Protein AF-A0A812GMY3-F1 (afdb_monomer_lite)

Sequence (264 aa):
MSAPQAHSAPAAELQRQMATAAAQQGARAAADRARTGFFEVQAYISENPTSLKILCFCSGLALIAFSLLGLFNPFDINIIPKDQLCNLYNVFFGVIICVCDGKALGFWVSLQLPSPSLQESWLRACGDLQVRDPGTQKSRGAGALASALISWHPAPFFLRAPSSARLTSWPARRVFAGRPSRPRVSKAGVLPETGRSFFYLYVGTMTLLARDWLLPGGILDFFNRIIGIALCVLAMLMLARDWCAPLCCKDSYNQMGSGSGSQV

pLDDT: mean 71.53, std 19.37, range [31.81, 96.81]

Radius of gyration: 2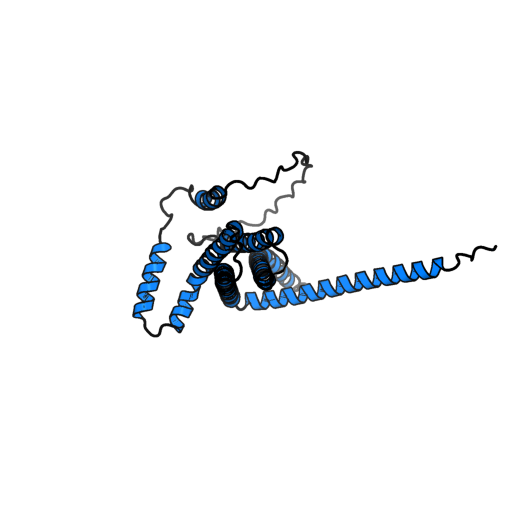7.27 Å; chains: 1; bounding box: 87×46×78 Å

Secondary structure (DSSP, 8-state):
-PPPP---HHHHHHHHHHHHHHHHHHHHHHHHHHHHHHHHHHHHHHH-HHHHHHHHHHHHHHHHHHHHHHHS-TT-----HHHHHHHHHHHHHHHHHHHHHHGGGHHHHHHH---HHHHHHHHHHHHHTT----TTS-S-SHHHHHHHHHHTS---S----------PPPP----------------TTS--THHHHHHHHHHHHHHHHHHHTT-S--HHHHHHHHHHHHHHHHHHHHHHHHHHHHHHHHHHHHHHTSSS----

Structure (mmCIF, N/CA/C/O backbone):
data_AF-A0A812GMY3-F1
#
_entry.id   AF-A0A812GMY3-F1
#
loop_
_atom_site.group_PDB
_atom_site.id
_atom_site.type_symbol
_atom_site.label_atom_id
_atom_site.label_alt_id
_atom_site.label_comp_id
_atom_site.label_asym_id
_atom_site.label_entity_id
_atom_site.label_seq_id
_atom_site.pdbx_PDB_ins_code
_atom_site.Cartn_x
_atom_site.Cartn_y
_atom_site.Cartn_z
_atom_site.occupancy
_atom_site.B_iso_or_equiv
_atom_site.auth_seq_id
_atom_site.auth_comp_id
_atom_site.auth_asym_id
_atom_site.auth_atom_id
_atom_site.pdbx_PDB_model_num
ATOM 1 N N . MET A 1 1 ? 46.266 5.198 49.767 1.00 46.09 1 MET A N 1
ATOM 2 C CA . MET A 1 1 ? 45.520 5.172 48.492 1.00 46.09 1 MET A CA 1
ATOM 3 C C . MET A 1 1 ? 44.121 4.682 48.804 1.00 46.09 1 MET A C 1
ATOM 5 O O . MET A 1 1 ? 43.905 3.485 48.921 1.00 46.09 1 MET A O 1
ATOM 9 N N . SER A 1 2 ? 43.218 5.616 49.083 1.00 51.97 2 SER A N 1
ATOM 10 C CA . SER A 1 2 ? 41.865 5.318 49.554 1.00 51.97 2 SER A CA 1
ATOM 11 C C . SER A 1 2 ? 40.919 5.364 48.360 1.00 51.97 2 SER A C 1
ATOM 13 O O . SER A 1 2 ? 40.838 6.387 47.684 1.00 51.97 2 SER A O 1
ATOM 15 N N . ALA A 1 3 ? 40.261 4.243 48.068 1.00 52.97 3 ALA A N 1
ATOM 16 C CA . ALA A 1 3 ? 39.267 4.151 47.007 1.00 52.97 3 ALA A CA 1
ATOM 17 C C . ALA A 1 3 ? 38.030 5.005 47.364 1.00 52.97 3 ALA A C 1
ATOM 19 O O . ALA A 1 3 ? 37.559 4.927 48.504 1.00 52.97 3 ALA A O 1
ATOM 20 N N . PRO A 1 4 ? 37.499 5.822 46.437 1.00 62.31 4 PRO A N 1
ATOM 21 C CA . PRO A 1 4 ? 36.328 6.647 46.701 1.00 62.31 4 PRO A CA 1
ATOM 22 C C . PRO A 1 4 ? 35.070 5.778 46.840 1.00 62.31 4 PRO A C 1
ATOM 24 O O . PRO A 1 4 ? 34.799 4.899 46.023 1.00 62.31 4 PRO A O 1
ATOM 27 N N . GLN A 1 5 ? 34.327 6.026 47.920 1.00 54.50 5 GLN A N 1
ATOM 28 C CA . GLN A 1 5 ? 33.159 5.260 48.344 1.00 54.50 5 GLN A CA 1
ATOM 29 C C . GLN A 1 5 ? 31.944 5.420 47.416 1.00 54.50 5 GLN A C 1
ATOM 31 O O . GLN A 1 5 ? 31.575 6.513 46.989 1.00 54.50 5 GLN A O 1
ATOM 36 N N . ALA A 1 6 ? 31.285 4.286 47.187 1.00 57.53 6 ALA A N 1
ATOM 37 C CA . ALA A 1 6 ? 30.133 4.051 46.327 1.00 57.53 6 ALA A CA 1
ATOM 38 C C . ALA A 1 6 ? 28.783 4.486 46.947 1.00 57.53 6 ALA A C 1
ATOM 40 O O . ALA A 1 6 ? 27.903 3.657 47.172 1.00 57.53 6 ALA A O 1
ATOM 41 N N . HIS A 1 7 ? 28.593 5.782 47.223 1.00 58.00 7 HIS A N 1
ATOM 42 C CA . HIS A 1 7 ? 27.358 6.289 47.855 1.00 58.00 7 HIS A CA 1
ATOM 43 C C . HIS A 1 7 ? 26.257 6.798 46.896 1.00 58.00 7 HIS A C 1
ATOM 45 O O . HIS A 1 7 ? 25.200 7.226 47.351 1.00 58.00 7 HIS A O 1
ATOM 51 N N . SER A 1 8 ? 26.434 6.705 45.576 1.00 64.06 8 SER A N 1
ATOM 52 C CA . SER A 1 8 ? 25.477 7.202 44.565 1.00 64.06 8 SER A CA 1
ATOM 53 C C . SER A 1 8 ? 24.419 6.185 44.086 1.00 64.06 8 SER A C 1
ATOM 55 O O . SER A 1 8 ? 23.635 6.490 43.188 1.00 64.06 8 SER A O 1
ATOM 57 N N . ALA A 1 9 ? 24.337 4.995 44.689 1.00 74.06 9 ALA A N 1
ATOM 58 C CA . ALA A 1 9 ? 23.430 3.924 44.256 1.00 74.06 9 ALA A CA 1
ATOM 59 C C . ALA A 1 9 ? 21.906 4.197 44.400 1.00 74.06 9 ALA A C 1
ATOM 61 O O . ALA A 1 9 ? 21.171 3.832 43.481 1.00 74.06 9 ALA A O 1
ATOM 62 N N . PRO A 1 10 ? 21.379 4.831 45.475 1.00 83.00 10 PRO A N 1
ATOM 63 C CA . PRO A 1 10 ? 19.924 4.909 45.668 1.00 83.00 10 PRO A CA 1
ATOM 64 C C . PRO A 1 10 ? 19.231 5.949 44.771 1.00 83.00 10 PRO A C 1
ATOM 66 O O . PRO A 1 10 ? 18.091 5.746 44.359 1.00 83.00 10 PRO A O 1
ATOM 69 N N . ALA A 1 11 ? 19.912 7.043 44.414 1.00 85.62 11 ALA A N 1
ATOM 70 C CA . ALA A 1 11 ? 19.343 8.077 43.544 1.00 85.62 11 ALA A CA 1
ATOM 71 C C . ALA A 1 11 ? 19.204 7.602 42.084 1.00 85.62 11 ALA A C 1
ATOM 73 O O . ALA A 1 11 ? 18.224 7.926 41.411 1.00 85.62 11 ALA A O 1
ATOM 74 N N . ALA A 1 12 ? 20.152 6.785 41.613 1.00 90.56 12 ALA A N 1
ATOM 75 C CA . ALA A 1 12 ? 20.128 6.230 40.262 1.00 90.56 12 ALA A CA 1
ATOM 76 C C . ALA A 1 12 ? 18.958 5.250 40.048 1.00 90.56 12 ALA A C 1
ATOM 78 O O . ALA A 1 12 ? 18.370 5.214 38.964 1.00 90.56 12 ALA A O 1
ATOM 79 N N . GLU A 1 13 ? 18.585 4.488 41.082 1.00 89.06 13 GLU A N 1
ATOM 80 C CA . GLU A 1 13 ? 17.461 3.549 41.011 1.00 89.06 13 GLU A CA 1
ATOM 81 C C . GLU A 1 13 ? 16.112 4.279 40.941 1.00 89.06 13 GLU A C 1
ATOM 83 O O . GLU A 1 13 ? 15.270 3.958 40.098 1.00 89.06 13 GLU A O 1
ATOM 88 N N . LEU A 1 14 ? 15.934 5.339 41.739 1.00 92.88 14 LEU A N 1
ATOM 89 C CA . LEU A 1 14 ? 14.722 6.160 41.687 1.00 92.88 14 LEU A CA 1
ATOM 90 C C . LEU A 1 14 ? 14.537 6.812 40.305 1.00 92.88 14 LEU A C 1
ATOM 92 O O . LEU A 1 14 ? 13.431 6.823 39.760 1.00 92.88 14 LEU A O 1
ATOM 96 N N . GLN A 1 15 ? 15.624 7.291 39.693 1.00 94.44 15 GLN A N 1
ATOM 97 C CA . GLN A 1 15 ? 15.582 7.885 38.356 1.00 94.44 15 GLN A CA 1
ATOM 98 C C . GLN A 1 15 ? 15.187 6.864 37.272 1.00 94.44 15 GLN A C 1
ATOM 100 O O . GLN A 1 15 ? 14.439 7.204 36.352 1.00 94.44 15 GLN A O 1
ATOM 105 N N . ARG A 1 16 ? 15.616 5.599 37.391 1.00 92.62 16 ARG A N 1
ATOM 106 C CA . ARG A 1 16 ? 15.187 4.518 36.481 1.00 92.62 16 ARG A CA 1
ATOM 107 C C . ARG A 1 16 ? 13.704 4.181 36.622 1.00 92.62 16 ARG A C 1
ATOM 109 O O . ARG A 1 16 ? 13.029 3.975 35.609 1.00 92.62 16 ARG A O 1
ATOM 116 N N . GLN A 1 17 ? 13.176 4.152 37.843 1.00 94.69 17 GLN A N 1
ATOM 117 C CA . GLN A 1 17 ? 11.750 3.891 38.070 1.00 94.69 17 GLN A CA 1
ATOM 118 C C . GLN A 1 17 ? 10.872 5.019 37.518 1.00 94.69 17 GLN A C 1
ATOM 120 O O . GLN A 1 17 ? 9.869 4.759 36.853 1.00 94.69 17 GLN A O 1
ATOM 125 N N . MET A 1 18 ? 11.289 6.277 37.688 1.00 94.69 18 MET A N 1
ATOM 126 C CA . MET A 1 18 ? 10.577 7.411 37.093 1.00 94.69 18 MET A CA 1
ATOM 127 C C . MET A 1 18 ? 10.624 7.383 35.558 1.00 94.69 18 MET A C 1
ATOM 129 O O . MET A 1 18 ? 9.597 7.591 34.910 1.00 94.69 18 MET A O 1
ATOM 133 N N . ALA A 1 19 ? 11.778 7.063 34.961 1.00 96.19 19 ALA A N 1
ATOM 134 C CA . ALA A 1 19 ? 11.913 6.968 33.506 1.00 96.19 19 ALA A CA 1
ATOM 135 C C . ALA A 1 19 ? 11.026 5.864 32.900 1.00 96.19 19 ALA A C 1
ATOM 137 O O . ALA A 1 19 ? 10.406 6.066 31.856 1.00 96.19 19 ALA A O 1
ATOM 138 N N . THR A 1 20 ? 10.921 4.709 33.564 1.00 95.56 20 THR A N 1
ATOM 139 C CA . THR A 1 20 ? 10.077 3.594 33.096 1.00 95.56 20 THR A CA 1
ATOM 140 C C . THR A 1 20 ? 8.583 3.891 33.235 1.00 95.56 20 THR A C 1
ATOM 142 O O . THR A 1 20 ? 7.828 3.606 32.303 1.00 95.56 20 THR A O 1
ATOM 145 N N . ALA A 1 21 ? 8.150 4.529 34.327 1.00 95.44 21 ALA A N 1
ATOM 146 C CA . ALA A 1 21 ? 6.762 4.963 34.493 1.00 95.44 21 ALA A CA 1
ATOM 147 C C . ALA A 1 21 ? 6.353 6.005 33.435 1.00 95.44 21 ALA A C 1
ATOM 149 O O . ALA A 1 21 ? 5.300 5.875 32.805 1.00 95.44 21 ALA A O 1
ATOM 150 N N . ALA A 1 22 ? 7.220 6.990 33.172 1.00 96.44 22 ALA A N 1
ATOM 151 C CA . ALA A 1 22 ? 6.989 8.000 32.141 1.00 96.44 22 ALA A CA 1
ATOM 152 C C . ALA A 1 22 ? 6.912 7.381 30.733 1.00 96.44 22 ALA A C 1
ATOM 154 O O . ALA A 1 22 ? 6.004 7.703 29.963 1.00 96.44 22 ALA A O 1
ATOM 155 N N . ALA A 1 23 ? 7.807 6.438 30.411 1.00 96.81 23 ALA A N 1
ATOM 156 C CA . ALA A 1 23 ? 7.782 5.724 29.134 1.00 96.81 23 ALA A CA 1
ATOM 157 C C . ALA A 1 23 ? 6.478 4.928 28.938 1.00 96.81 23 ALA A C 1
ATOM 159 O O . ALA A 1 23 ? 5.888 4.959 27.856 1.00 96.81 23 ALA A O 1
ATOM 160 N N . GLN A 1 24 ? 5.977 4.262 29.986 1.00 96.38 24 GLN A N 1
ATOM 161 C CA . GLN A 1 24 ? 4.709 3.527 29.924 1.00 96.38 24 GLN A CA 1
ATOM 162 C C . GLN A 1 24 ? 3.498 4.451 29.750 1.00 96.38 24 GLN A C 1
ATOM 164 O O . GLN A 1 24 ? 2.588 4.128 28.982 1.00 96.38 24 GLN A O 1
ATOM 169 N N . GLN A 1 25 ? 3.477 5.603 30.425 1.00 96.38 25 GLN A N 1
ATOM 170 C CA . GLN A 1 25 ? 2.395 6.576 30.272 1.00 96.38 25 GLN A CA 1
ATOM 171 C C . GLN A 1 25 ? 2.379 7.179 28.861 1.00 96.38 25 GLN A C 1
ATOM 173 O O . GLN A 1 25 ? 1.311 7.289 28.255 1.00 96.38 25 GLN A O 1
ATOM 178 N N . GLY A 1 26 ? 3.556 7.483 28.303 1.00 95.62 26 GLY A N 1
ATOM 179 C CA . GLY A 1 26 ? 3.697 7.934 26.918 1.00 95.62 26 GLY A CA 1
ATOM 180 C C . GLY A 1 26 ? 3.209 6.891 25.911 1.00 95.62 26 GLY A C 1
ATOM 181 O O . GLY A 1 26 ? 2.449 7.224 25.003 1.00 95.62 26 GLY A O 1
ATOM 182 N N . ALA A 1 27 ? 3.564 5.617 26.110 1.00 95.81 27 ALA A N 1
ATOM 183 C CA . ALA A 1 27 ? 3.115 4.525 25.247 1.00 95.81 27 ALA A CA 1
ATOM 184 C C . ALA A 1 27 ? 1.584 4.355 25.256 1.00 95.81 27 ALA A C 1
ATOM 186 O O . ALA A 1 27 ? 0.986 4.155 24.198 1.00 95.81 27 ALA A O 1
ATOM 187 N N . ARG A 1 28 ? 0.932 4.483 26.422 1.00 95.25 28 ARG A N 1
ATOM 188 C CA . ARG A 1 28 ? -0.539 4.418 26.532 1.00 95.25 28 ARG A CA 1
ATOM 189 C C . ARG A 1 28 ? -1.216 5.601 25.844 1.00 95.25 28 ARG A C 1
ATOM 191 O O . ARG A 1 28 ? -2.093 5.391 25.015 1.00 95.25 28 ARG A O 1
ATOM 198 N N . ALA A 1 29 ? -0.750 6.822 26.104 1.00 96.31 29 ALA A N 1
ATOM 199 C CA . ALA A 1 29 ? -1.297 8.017 25.463 1.00 96.31 29 ALA A CA 1
ATOM 200 C C . ALA A 1 29 ? -1.132 7.987 23.931 1.00 96.31 29 ALA A C 1
ATOM 202 O O . ALA A 1 29 ? -2.034 8.399 23.199 1.00 96.31 29 ALA A O 1
ATOM 203 N N . ALA A 1 30 ? -0.001 7.471 23.436 1.00 94.94 30 ALA A N 1
ATOM 204 C CA . ALA A 1 30 ? 0.225 7.273 22.007 1.00 94.94 30 ALA A CA 1
ATOM 205 C C . ALA A 1 30 ? -0.730 6.224 21.417 1.00 94.94 30 ALA A C 1
ATOM 207 O O . ALA A 1 30 ? -1.289 6.451 20.346 1.00 94.94 30 ALA A O 1
ATOM 208 N N . ALA A 1 31 ? -0.962 5.111 22.121 1.00 93.56 31 ALA A N 1
ATOM 209 C CA . ALA A 1 31 ? -1.902 4.080 21.690 1.00 93.56 31 ALA A CA 1
ATOM 210 C C . ALA A 1 31 ? -3.348 4.600 21.628 1.00 93.56 31 ALA A C 1
ATOM 212 O O . ALA A 1 31 ? -4.052 4.324 20.656 1.00 93.56 31 ALA A O 1
ATOM 213 N N . ASP A 1 32 ? -3.777 5.388 22.616 1.00 93.69 32 ASP A N 1
ATOM 214 C CA . ASP A 1 32 ? -5.124 5.966 22.643 1.00 93.69 32 ASP A CA 1
ATOM 215 C C . ASP A 1 32 ? -5.321 6.975 21.505 1.00 93.69 32 ASP A C 1
ATOM 217 O O . ASP A 1 32 ? -6.312 6.905 20.778 1.00 93.69 32 ASP A O 1
ATOM 221 N N . ARG A 1 33 ? -4.335 7.850 21.256 1.00 92.94 33 ARG A N 1
ATOM 222 C CA . ARG A 1 33 ? -4.381 8.783 20.116 1.00 92.94 33 ARG A CA 1
ATOM 223 C C . ARG A 1 33 ? -4.352 8.070 18.766 1.00 92.94 33 ARG A C 1
ATOM 225 O O . ARG A 1 33 ? -5.074 8.474 17.857 1.00 92.94 33 ARG A O 1
ATOM 232 N N . ALA A 1 34 ? -3.557 7.008 18.635 1.00 89.50 34 ALA A N 1
ATOM 233 C CA . ALA A 1 34 ? -3.500 6.214 17.410 1.00 89.50 34 ALA A CA 1
ATOM 234 C C . ALA A 1 34 ? -4.850 5.548 17.101 1.00 89.50 34 ALA A C 1
ATOM 236 O O . ALA A 1 34 ? -5.258 5.504 15.942 1.00 89.50 34 ALA A O 1
ATOM 237 N N . ARG A 1 35 ? -5.575 5.081 18.128 1.00 85.50 35 ARG A N 1
ATOM 238 C CA . ARG A 1 35 ? -6.921 4.509 17.966 1.00 85.50 35 ARG A CA 1
ATOM 239 C C . ARG A 1 35 ? -7.932 5.549 17.505 1.00 85.50 35 ARG A C 1
ATOM 241 O O . ARG A 1 35 ? -8.653 5.283 16.549 1.00 85.50 35 ARG A O 1
ATOM 248 N N . THR A 1 36 ? -7.964 6.726 18.131 1.00 90.62 36 THR A N 1
ATOM 249 C CA . THR A 1 36 ? -8.892 7.798 17.735 1.00 90.62 36 THR A CA 1
ATOM 250 C C . THR A 1 36 ? -8.661 8.231 16.289 1.00 90.62 36 THR A C 1
ATOM 252 O O . THR A 1 36 ? -9.616 8.290 15.518 1.00 90.62 36 THR A O 1
ATOM 255 N N . GLY A 1 37 ? -7.399 8.428 15.887 1.00 87.31 37 GLY A N 1
ATOM 256 C CA . GLY A 1 37 ? -7.067 8.756 14.498 1.00 87.31 37 GLY A CA 1
ATOM 257 C C . GLY A 1 37 ? -7.466 7.650 13.516 1.00 87.31 37 GLY A C 1
ATOM 258 O O . GLY A 1 37 ? -7.978 7.935 12.437 1.00 87.31 37 GLY A O 1
ATOM 259 N N . PHE A 1 38 ? -7.305 6.378 13.894 1.00 84.44 38 PHE A N 1
ATOM 260 C CA . PHE A 1 38 ? -7.725 5.261 13.046 1.00 84.44 38 PHE A CA 1
ATOM 261 C C . PHE A 1 38 ? -9.245 5.225 12.837 1.00 84.44 38 PHE A C 1
ATOM 263 O O . PHE A 1 38 ? -9.694 4.991 11.717 1.00 84.44 38 PHE A O 1
ATOM 270 N N . PHE A 1 39 ? -10.037 5.497 13.879 1.00 85.00 39 PHE A N 1
ATOM 271 C CA . PHE A 1 39 ? -11.496 5.551 13.758 1.00 85.00 39 PHE A CA 1
ATOM 272 C C . PHE A 1 39 ? -11.978 6.718 12.898 1.00 85.00 39 PHE A C 1
ATOM 274 O O . PHE A 1 39 ? -12.927 6.549 12.139 1.00 85.00 39 PHE A O 1
ATOM 281 N N . GLU A 1 40 ? -11.314 7.870 12.962 1.00 87.75 40 GLU A N 1
ATOM 282 C CA . GLU A 1 40 ? -11.648 9.027 12.126 1.00 87.75 40 GLU A CA 1
ATOM 283 C C . GLU A 1 40 ? -11.357 8.755 10.643 1.00 87.75 40 GLU A C 1
ATOM 285 O O . GLU A 1 40 ? -12.215 8.961 9.784 1.00 87.75 40 GLU A O 1
ATOM 290 N N . VAL A 1 41 ? -10.187 8.179 10.339 1.00 83.81 41 VAL A N 1
ATOM 291 C CA . VAL A 1 41 ? -9.843 7.745 8.975 1.00 83.81 41 VAL A CA 1
ATOM 292 C C . VAL A 1 41 ? -10.819 6.672 8.491 1.00 83.81 41 VAL A C 1
ATOM 294 O O . VAL A 1 41 ? -11.263 6.707 7.342 1.00 83.81 41 VAL A O 1
ATOM 297 N N . GLN A 1 42 ? -11.189 5.726 9.356 1.00 82.56 42 GLN A N 1
ATOM 298 C CA . GLN A 1 42 ? -12.155 4.686 9.017 1.00 82.56 42 GLN A CA 1
ATOM 299 C C . GLN A 1 42 ? -13.545 5.270 8.739 1.00 82.56 42 GLN A C 1
ATOM 301 O O . GLN A 1 42 ? -14.188 4.842 7.779 1.00 82.56 42 GLN A O 1
ATOM 306 N N . ALA A 1 43 ? -13.992 6.245 9.532 1.00 86.00 43 ALA A N 1
ATOM 307 C CA . ALA A 1 43 ? -15.249 6.951 9.312 1.00 86.00 43 ALA A CA 1
ATOM 308 C C . ALA A 1 43 ? -15.233 7.659 7.950 1.00 86.00 43 ALA A C 1
ATOM 310 O O . ALA A 1 43 ? -16.111 7.408 7.124 1.00 86.00 43 ALA A O 1
ATOM 311 N N . TYR A 1 44 ? -14.166 8.402 7.647 1.00 85.56 44 TYR A N 1
ATOM 312 C CA . TYR A 1 44 ? -14.006 9.086 6.361 1.00 85.56 44 TYR A CA 1
ATOM 313 C C . TYR A 1 44 ? -14.026 8.120 5.161 1.00 85.56 44 TYR A C 1
ATOM 315 O O . TYR A 1 44 ? -14.701 8.350 4.153 1.00 85.56 44 TYR A O 1
ATOM 323 N N . ILE A 1 45 ? -13.329 6.986 5.284 1.00 83.88 45 ILE A N 1
ATOM 324 C CA . ILE A 1 45 ? -13.329 5.915 4.278 1.00 83.88 45 ILE A CA 1
ATOM 325 C C . ILE A 1 45 ? -14.724 5.300 4.112 1.00 83.88 45 ILE A C 1
ATOM 327 O O . ILE A 1 45 ? -15.113 4.947 2.994 1.00 83.88 45 ILE A O 1
ATOM 331 N N . SER A 1 46 ? -15.462 5.128 5.212 1.00 81.81 46 SER A N 1
ATOM 332 C CA . SER A 1 46 ? -16.801 4.536 5.189 1.00 81.81 46 SER A CA 1
ATOM 333 C C . SER A 1 46 ? -17.821 5.444 4.502 1.00 81.81 46 SER A C 1
ATOM 335 O O . SER A 1 46 ? -18.686 4.943 3.785 1.00 81.81 46 SER A O 1
ATOM 337 N N . GLU A 1 47 ? -17.665 6.762 4.644 1.00 88.38 47 GLU A N 1
ATOM 338 C CA . GLU A 1 47 ? -18.518 7.764 4.002 1.00 88.38 47 GLU A CA 1
ATOM 339 C C . GLU A 1 47 ? -18.255 7.870 2.496 1.00 88.38 47 GLU A C 1
ATOM 341 O O . GLU A 1 47 ? -19.181 8.083 1.716 1.00 88.38 47 GLU A O 1
ATOM 346 N N . ASN A 1 48 ? -17.005 7.674 2.063 1.00 84.69 48 ASN A N 1
ATOM 347 C CA . ASN A 1 48 ? -16.599 7.876 0.674 1.00 84.69 48 ASN A CA 1
ATOM 348 C C . ASN A 1 48 ? -15.750 6.706 0.143 1.00 84.69 48 ASN A C 1
ATOM 350 O O . ASN A 1 48 ? -14.545 6.872 -0.078 1.00 84.69 48 ASN A O 1
ATOM 354 N N . PRO A 1 49 ? -16.347 5.537 -0.174 1.00 80.62 49 PRO A N 1
ATOM 355 C CA . PRO A 1 49 ? -15.614 4.378 -0.704 1.00 80.62 49 PRO A CA 1
ATOM 356 C C . PRO A 1 49 ? -14.924 4.652 -2.053 1.00 80.62 49 PRO A C 1
ATOM 358 O O . PRO A 1 49 ? -14.047 3.900 -2.477 1.00 80.62 49 PRO A O 1
ATOM 361 N N . THR A 1 50 ? -15.304 5.733 -2.736 1.00 83.88 50 THR A N 1
ATOM 362 C CA . THR A 1 50 ? -14.667 6.221 -3.964 1.00 83.88 50 THR A CA 1
ATOM 363 C C . THR A 1 50 ? -13.237 6.712 -3.723 1.00 83.88 50 THR A C 1
ATOM 365 O O . THR A 1 50 ? -12.377 6.503 -4.577 1.00 83.88 50 THR A O 1
ATOM 368 N N . SER A 1 51 ? -12.953 7.304 -2.558 1.00 85.06 51 SER A N 1
ATOM 369 C CA . SER A 1 51 ? -11.629 7.856 -2.233 1.00 85.06 51 SER A CA 1
ATOM 370 C C . SER A 1 51 ? -10.534 6.782 -2.240 1.00 85.06 51 SER A C 1
ATOM 372 O O . SER A 1 51 ? -9.482 6.980 -2.842 1.00 85.06 51 SER A O 1
ATOM 374 N N . LEU A 1 52 ? -10.814 5.597 -1.682 1.00 85.12 52 LEU A N 1
ATOM 375 C CA . LEU A 1 52 ? -9.888 4.460 -1.687 1.00 85.12 52 LEU A CA 1
ATOM 376 C C . LEU A 1 52 ? -9.535 3.990 -3.099 1.00 85.12 52 LEU A C 1
ATOM 378 O O . LEU A 1 52 ? -8.385 3.647 -3.359 1.00 85.12 52 LEU A O 1
ATOM 382 N N . LYS A 1 53 ? -10.510 3.992 -4.014 1.00 86.06 53 LYS A N 1
ATOM 383 C CA . LYS A 1 53 ? -10.282 3.594 -5.409 1.00 86.06 53 LYS A CA 1
ATOM 384 C C . LYS A 1 53 ? -9.350 4.575 -6.110 1.00 86.06 53 LYS A C 1
ATOM 386 O O . LYS A 1 53 ? -8.452 4.153 -6.829 1.00 86.06 53 LYS A O 1
ATOM 391 N N . ILE A 1 54 ? -9.529 5.874 -5.859 1.00 87.56 54 ILE A N 1
ATOM 392 C CA . ILE A 1 54 ? -8.662 6.924 -6.410 1.00 87.56 54 ILE A CA 1
ATOM 393 C C . ILE A 1 54 ? -7.252 6.814 -5.823 1.00 87.56 54 ILE A C 1
ATOM 395 O O . ILE A 1 54 ? -6.282 6.896 -6.570 1.00 87.56 54 ILE A O 1
ATOM 399 N N . LEU A 1 55 ? -7.122 6.577 -4.514 1.00 88.50 55 LEU A N 1
ATOM 400 C CA . LEU A 1 55 ? -5.818 6.393 -3.872 1.00 88.50 55 LEU A CA 1
ATOM 401 C C . LEU A 1 55 ? -5.081 5.159 -4.403 1.00 88.50 55 LEU A C 1
ATOM 403 O O . LEU A 1 55 ? -3.883 5.244 -4.654 1.00 88.50 55 LEU A O 1
ATOM 407 N N . CYS A 1 56 ? -5.782 4.041 -4.612 1.00 87.06 56 CYS A N 1
ATOM 408 C CA . CYS A 1 56 ? -5.182 2.824 -5.160 1.00 87.06 56 CYS A CA 1
ATOM 409 C C . CYS A 1 56 ? -4.786 2.985 -6.635 1.00 87.06 56 CYS A C 1
ATOM 411 O O . CYS A 1 56 ? -3.698 2.588 -7.047 1.00 87.06 56 CYS A O 1
ATOM 413 N N . PHE A 1 57 ? -5.621 3.668 -7.419 1.00 89.75 57 PHE A N 1
ATOM 414 C CA . PHE A 1 57 ? -5.279 4.031 -8.790 1.00 89.75 57 PHE A CA 1
ATOM 415 C C . PHE A 1 57 ? -4.056 4.961 -8.848 1.00 89.75 57 PHE A C 1
ATOM 417 O O . PHE A 1 57 ? -3.139 4.729 -9.635 1.00 89.75 57 PHE A O 1
ATOM 424 N N . CYS A 1 58 ? -4.015 5.983 -7.989 1.00 91.38 58 CYS A N 1
ATOM 425 C CA . CYS A 1 58 ? -2.908 6.934 -7.900 1.00 91.38 58 CYS A CA 1
ATOM 426 C C . CYS A 1 58 ? -1.607 6.247 -7.467 1.00 91.38 58 CYS A C 1
ATOM 428 O O . CYS A 1 58 ? -0.559 6.494 -8.061 1.00 91.38 58 CYS A O 1
ATOM 430 N N . SER A 1 59 ? -1.662 5.338 -6.488 1.00 90.56 59 SER A N 1
ATOM 431 C CA . SER A 1 59 ? -0.482 4.582 -6.060 1.00 90.56 59 SER A CA 1
ATOM 432 C C . SER A 1 59 ? 0.014 3.620 -7.142 1.00 90.56 59 SER A C 1
ATOM 434 O O . SER A 1 59 ? 1.222 3.541 -7.355 1.00 90.56 59 SER A O 1
ATOM 436 N N . GLY A 1 60 ? -0.884 2.957 -7.882 1.00 90.56 60 GLY A N 1
ATOM 437 C CA . GLY A 1 60 ? -0.525 2.147 -9.051 1.00 90.56 60 GLY A CA 1
ATOM 438 C C . GLY A 1 60 ? 0.153 2.971 -10.150 1.00 90.56 60 GLY A C 1
ATOM 439 O O . GLY A 1 60 ? 1.196 2.574 -10.669 1.00 90.56 60 GLY A O 1
ATOM 440 N N . LEU A 1 61 ? -0.376 4.161 -10.448 1.00 92.81 61 LEU A N 1
ATOM 441 C CA . LEU A 1 61 ? 0.179 5.063 -11.461 1.00 92.81 61 LEU A CA 1
ATOM 442 C C . LEU A 1 61 ? 1.541 5.635 -11.048 1.00 92.81 61 LEU A C 1
ATOM 444 O O . LEU A 1 61 ? 2.463 5.674 -11.862 1.00 92.81 61 LEU A O 1
ATOM 448 N N . ALA A 1 62 ? 1.694 6.016 -9.778 1.00 92.12 62 ALA A N 1
ATOM 449 C CA . ALA A 1 62 ? 2.980 6.420 -9.220 1.00 92.12 62 ALA A CA 1
ATOM 450 C C . ALA A 1 62 ? 4.005 5.283 -9.335 1.00 92.12 62 ALA A C 1
ATOM 452 O O . ALA A 1 62 ? 5.127 5.512 -9.782 1.00 92.12 62 ALA A O 1
ATOM 453 N N . LEU A 1 63 ? 3.609 4.048 -9.012 1.00 90.50 63 LEU A N 1
ATOM 454 C CA . LEU A 1 63 ? 4.475 2.873 -9.104 1.00 90.50 63 LEU A CA 1
ATOM 455 C C . LEU A 1 63 ? 4.957 2.636 -10.545 1.00 90.50 63 LEU A C 1
ATOM 457 O O . LEU A 1 63 ? 6.146 2.389 -10.747 1.00 90.50 63 LEU A O 1
ATOM 461 N N . ILE A 1 64 ? 4.087 2.797 -11.550 1.00 93.81 64 ILE A N 1
ATOM 462 C CA . ILE A 1 64 ? 4.478 2.747 -12.971 1.00 93.81 64 ILE A CA 1
ATOM 463 C C . ILE A 1 64 ? 5.468 3.872 -13.299 1.00 93.81 64 ILE A C 1
ATOM 465 O O . ILE A 1 64 ? 6.534 3.598 -13.846 1.00 93.81 64 ILE A O 1
ATOM 469 N N . ALA A 1 65 ? 5.151 5.121 -12.947 1.00 94.06 65 AL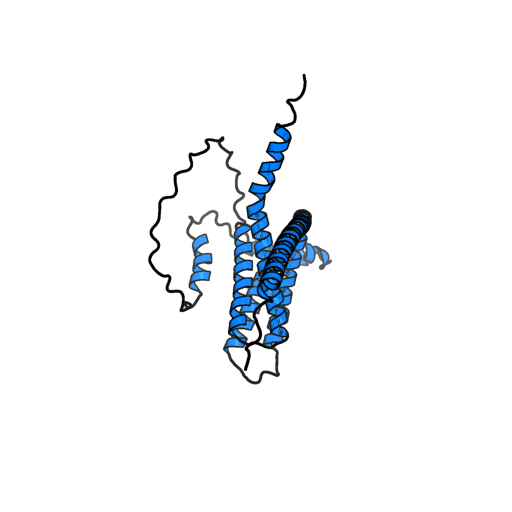A A N 1
ATOM 470 C CA . ALA A 1 65 ? 5.982 6.281 -13.274 1.00 94.06 65 ALA A CA 1
ATOM 471 C C . ALA A 1 65 ? 7.396 6.174 -12.676 1.00 94.06 65 ALA A C 1
ATOM 473 O O . ALA A 1 65 ? 8.385 6.354 -13.388 1.00 94.06 65 ALA A O 1
ATOM 474 N N . PHE A 1 66 ? 7.512 5.809 -11.396 1.00 89.50 66 PHE A N 1
ATOM 475 C CA . PHE A 1 66 ? 8.811 5.620 -10.746 1.00 89.50 66 PHE A CA 1
ATOM 476 C C . PHE A 1 66 ? 9.570 4.405 -11.281 1.00 89.50 66 PHE A C 1
ATOM 478 O O . PHE A 1 66 ? 10.796 4.446 -11.363 1.00 89.50 66 PHE A O 1
ATOM 485 N N . SER A 1 67 ? 8.869 3.345 -11.688 1.00 89.69 67 SER A N 1
ATOM 486 C CA . SER A 1 67 ? 9.518 2.174 -12.288 1.00 89.69 67 SER A CA 1
ATOM 487 C C . SER A 1 67 ? 10.039 2.466 -13.698 1.00 89.69 67 SER A C 1
ATOM 489 O O . SER A 1 67 ? 11.110 1.986 -14.056 1.00 89.69 67 SER A O 1
ATOM 491 N N . LEU A 1 68 ? 9.348 3.309 -14.476 1.00 91.19 68 LEU A N 1
ATOM 492 C CA . LEU A 1 68 ? 9.853 3.805 -15.761 1.00 91.19 68 LEU A CA 1
ATOM 493 C C . LEU A 1 68 ? 11.080 4.701 -15.569 1.00 91.19 68 LEU A C 1
ATOM 495 O O . LEU A 1 68 ? 12.073 4.519 -16.266 1.00 91.19 68 LEU A O 1
ATOM 499 N N . LEU A 1 69 ? 11.058 5.611 -14.588 1.00 90.38 69 LEU A N 1
ATOM 500 C CA . LEU A 1 69 ? 12.237 6.414 -14.238 1.00 90.38 69 LEU A CA 1
ATOM 501 C C . LEU A 1 69 ? 13.423 5.536 -13.808 1.00 90.38 69 LEU A C 1
ATOM 503 O O . LEU A 1 69 ? 14.559 5.825 -14.174 1.00 90.38 69 LEU A O 1
ATOM 507 N N . GLY A 1 70 ? 13.160 4.443 -13.085 1.00 85.62 70 GLY A N 1
ATOM 508 C CA . GLY A 1 70 ? 14.174 3.453 -12.720 1.00 85.62 70 GLY A CA 1
ATOM 509 C C . GLY A 1 70 ? 14.731 2.669 -13.913 1.00 85.62 70 GLY A C 1
ATOM 510 O O . GLY A 1 70 ? 15.910 2.335 -13.912 1.00 85.62 70 GLY A O 1
ATOM 511 N N . LEU A 1 71 ? 13.917 2.398 -14.940 1.00 87.56 71 LEU A N 1
ATOM 512 C CA . LEU A 1 71 ? 14.365 1.747 -16.180 1.00 87.56 71 LEU A CA 1
ATOM 513 C C . LEU A 1 71 ? 15.194 2.678 -17.065 1.00 87.56 71 LEU A C 1
ATOM 515 O O . LEU A 1 71 ? 16.130 2.226 -17.718 1.00 87.56 71 LEU A O 1
ATOM 519 N N . PHE A 1 72 ? 14.843 3.963 -17.099 1.00 86.56 72 PHE A N 1
ATOM 520 C CA . PHE A 1 72 ? 15.487 4.938 -17.972 1.00 86.56 72 PHE A CA 1
ATOM 521 C C . PHE A 1 72 ? 16.723 5.595 -17.381 1.00 86.56 72 PHE A C 1
ATOM 523 O O . PHE A 1 72 ? 17.287 6.420 -18.085 1.00 86.56 72 PHE A O 1
ATOM 530 N N . ASN A 1 73 ? 17.139 5.273 -16.149 1.00 80.19 73 ASN A N 1
ATOM 531 C CA . ASN A 1 73 ? 18.305 5.889 -15.517 1.00 80.19 73 ASN A CA 1
ATOM 532 C C . ASN A 1 73 ? 19.566 5.645 -16.376 1.00 80.19 73 ASN A C 1
ATOM 534 O O . ASN A 1 73 ? 20.182 4.583 -16.273 1.00 80.19 73 ASN A O 1
ATOM 538 N N . PRO A 1 74 ? 19.968 6.604 -17.234 1.00 68.19 74 PRO A N 1
ATOM 539 C CA . PRO A 1 74 ? 20.980 6.363 -18.259 1.00 68.19 74 PRO A CA 1
ATOM 540 C C . PRO A 1 74 ? 22.393 6.434 -17.668 1.00 68.19 74 PRO A C 1
ATOM 542 O O . PRO A 1 74 ? 23.374 6.144 -18.346 1.00 68.19 74 PRO A O 1
ATOM 545 N N . PHE A 1 75 ? 22.488 6.848 -16.402 1.00 70.44 75 PHE A N 1
ATOM 546 C CA . PHE A 1 75 ? 23.728 7.020 -15.663 1.00 70.44 75 PHE A CA 1
ATOM 547 C C . PHE A 1 75 ? 24.222 5.718 -15.024 1.00 70.44 75 PHE A C 1
ATOM 549 O O . PHE A 1 75 ? 25.364 5.671 -14.572 1.00 70.44 75 PHE A O 1
ATOM 556 N N . ASP A 1 76 ? 23.410 4.656 -15.025 1.00 65.62 76 ASP A N 1
ATOM 557 C CA . ASP A 1 76 ? 23.815 3.336 -14.544 1.00 65.62 76 ASP A CA 1
ATOM 558 C C . ASP A 1 76 ? 24.367 2.497 -15.704 1.00 65.62 76 ASP A C 1
ATOM 560 O O . ASP A 1 76 ? 23.698 1.667 -16.316 1.00 65.62 76 ASP A O 1
ATOM 564 N N . ILE A 1 77 ? 25.636 2.739 -16.039 1.00 64.50 77 ILE A N 1
ATOM 565 C CA . ILE A 1 77 ? 26.390 1.966 -17.046 1.00 64.50 77 ILE A CA 1
ATOM 566 C C . ILE A 1 77 ? 26.641 0.525 -16.541 1.00 64.50 77 ILE A C 1
ATOM 568 O O . ILE A 1 77 ? 27.084 -0.352 -17.283 1.00 64.50 77 ILE A O 1
ATOM 572 N N . ASN A 1 78 ? 26.330 0.249 -15.271 1.00 70.44 78 ASN A N 1
ATOM 573 C CA . ASN A 1 78 ? 26.461 -1.059 -14.657 1.00 70.44 78 ASN A CA 1
ATOM 574 C C . ASN A 1 78 ? 25.170 -1.867 -14.865 1.00 70.44 78 ASN A C 1
ATOM 576 O O . ASN A 1 78 ? 24.284 -1.908 -14.016 1.00 70.44 78 ASN A O 1
ATOM 580 N N . ILE A 1 79 ? 25.052 -2.487 -16.042 1.00 67.00 79 ILE A N 1
ATOM 581 C CA . ILE A 1 79 ? 23.906 -3.311 -16.447 1.00 67.00 79 ILE A CA 1
ATOM 582 C C . ILE A 1 79 ? 23.884 -4.586 -15.595 1.00 67.00 79 ILE A C 1
ATOM 584 O O . ILE A 1 79 ? 24.351 -5.647 -16.010 1.00 67.00 79 ILE A O 1
ATOM 588 N N . ILE A 1 80 ? 23.345 -4.492 -14.384 1.00 82.00 80 ILE A N 1
ATOM 589 C CA . ILE A 1 80 ? 22.989 -5.655 -13.583 1.00 82.00 80 ILE A CA 1
ATOM 590 C C . ILE A 1 80 ? 21.588 -6.074 -14.053 1.00 82.00 80 ILE A C 1
ATOM 592 O O . ILE A 1 80 ? 20.600 -5.409 -13.733 1.00 82.00 80 ILE A O 1
ATOM 596 N N . PRO A 1 81 ? 21.447 -7.175 -14.819 1.00 82.56 81 PRO A N 1
ATOM 597 C CA . PRO A 1 81 ? 20.168 -7.566 -15.426 1.00 82.56 81 PRO A CA 1
ATOM 598 C C . PRO A 1 81 ? 19.073 -7.859 -14.388 1.00 82.56 81 PRO A C 1
ATOM 600 O O . PRO A 1 81 ? 17.884 -7.867 -14.706 1.00 82.56 81 PRO A O 1
ATOM 603 N N . LYS A 1 82 ? 19.464 -8.080 -13.128 1.00 82.25 82 LYS A N 1
ATOM 604 C CA . LYS A 1 82 ? 18.549 -8.325 -12.015 1.00 82.25 82 LYS A CA 1
ATOM 605 C C . LYS A 1 82 ? 17.688 -7.102 -11.677 1.00 82.25 82 LYS A C 1
ATOM 607 O O . LYS A 1 82 ? 16.497 -7.264 -11.415 1.00 82.25 82 LYS A O 1
ATOM 612 N N . ASP A 1 83 ? 18.250 -5.900 -11.751 1.00 82.00 83 ASP A N 1
ATOM 613 C CA . ASP A 1 83 ? 17.571 -4.672 -11.317 1.00 82.00 83 ASP A CA 1
ATOM 614 C C . ASP A 1 83 ? 16.508 -4.243 -12.335 1.00 82.00 83 ASP A C 1
ATOM 616 O O . ASP A 1 83 ? 15.402 -3.825 -11.978 1.00 82.00 83 ASP A O 1
ATOM 620 N N . GLN A 1 84 ? 16.797 -4.465 -13.620 1.00 85.62 84 GLN A N 1
ATOM 621 C CA . GLN A 1 84 ? 15.840 -4.272 -14.708 1.00 85.62 84 GLN A CA 1
ATOM 622 C C . GLN A 1 84 ? 14.636 -5.209 -14.574 1.00 85.62 84 GLN A C 1
ATOM 624 O O . GLN A 1 84 ? 13.501 -4.781 -14.787 1.00 85.62 84 GLN A O 1
ATOM 629 N N . LEU A 1 85 ? 14.861 -6.464 -14.164 1.00 88.81 85 LEU A N 1
ATOM 630 C CA . LEU A 1 85 ? 13.786 -7.435 -13.958 1.00 88.81 85 LEU A CA 1
ATOM 631 C C . LEU A 1 85 ? 12.848 -7.008 -12.820 1.00 88.81 85 LEU A C 1
ATOM 633 O O . LEU A 1 85 ? 11.629 -7.105 -12.960 1.00 88.81 85 LEU A O 1
ATOM 637 N N . CYS A 1 86 ? 13.400 -6.496 -11.716 1.00 85.75 86 CYS A N 1
ATOM 638 C CA . CYS A 1 86 ? 12.613 -5.979 -10.595 1.00 85.75 86 CYS A CA 1
ATOM 639 C C . CYS A 1 86 ? 11.787 -4.745 -10.987 1.00 85.75 86 CYS A C 1
ATOM 641 O O . CYS A 1 86 ? 10.601 -4.676 -10.659 1.00 85.75 86 CYS A O 1
ATOM 643 N N . ASN A 1 87 ? 12.371 -3.796 -11.726 1.00 88.88 87 ASN A N 1
ATOM 644 C CA . ASN A 1 87 ? 11.634 -2.623 -12.205 1.00 88.88 87 ASN A CA 1
ATOM 645 C C . ASN A 1 87 ? 10.536 -3.013 -13.206 1.00 88.88 87 ASN A C 1
ATOM 647 O O . ASN A 1 87 ? 9.416 -2.513 -13.113 1.00 88.88 87 ASN A O 1
ATOM 651 N N . LEU A 1 88 ? 10.814 -3.952 -14.114 1.00 91.38 88 LEU A N 1
ATOM 652 C CA . LEU A 1 88 ? 9.828 -4.465 -15.066 1.00 91.38 88 LEU A CA 1
ATOM 653 C C . LEU A 1 88 ? 8.671 -5.190 -14.363 1.00 91.38 88 LEU A C 1
ATOM 655 O O . LEU A 1 88 ? 7.509 -4.994 -14.723 1.00 91.38 88 LEU A O 1
ATOM 659 N N . TYR A 1 89 ? 8.975 -5.982 -13.331 1.00 90.25 89 TYR A N 1
ATOM 660 C CA . TYR A 1 89 ? 7.971 -6.626 -12.486 1.00 90.25 89 TYR A CA 1
ATOM 661 C C . TYR A 1 89 ? 7.068 -5.569 -11.841 1.00 90.25 89 TYR A C 1
ATOM 663 O O . TYR A 1 89 ? 5.851 -5.630 -11.987 1.00 90.25 89 TYR A O 1
ATOM 671 N N . ASN A 1 90 ? 7.645 -4.533 -11.230 1.00 90.00 90 ASN A N 1
ATOM 672 C CA . ASN A 1 90 ? 6.878 -3.437 -10.637 1.00 90.00 90 ASN A CA 1
ATOM 673 C C . ASN A 1 90 ? 5.970 -2.733 -11.660 1.00 90.00 90 ASN A C 1
ATOM 675 O O . ASN A 1 90 ? 4.789 -2.542 -11.373 1.00 90.00 90 ASN A O 1
ATOM 679 N N . VAL A 1 91 ? 6.452 -2.434 -12.875 1.00 92.88 91 VAL A N 1
ATOM 680 C CA . VAL A 1 91 ? 5.600 -1.891 -13.954 1.00 92.88 91 VAL A CA 1
ATOM 681 C C . VAL A 1 91 ? 4.413 -2.816 -14.230 1.00 92.88 91 VAL A C 1
ATOM 683 O O . VAL A 1 91 ? 3.274 -2.354 -14.277 1.00 92.88 91 VAL A O 1
ATOM 686 N N . PHE A 1 92 ? 4.656 -4.121 -14.370 1.00 94.19 92 PHE A N 1
ATOM 687 C CA . PHE A 1 92 ? 3.607 -5.101 -14.644 1.00 94.19 92 PHE A CA 1
ATOM 688 C C . PHE A 1 92 ? 2.539 -5.137 -13.538 1.00 94.19 92 PHE A C 1
ATOM 690 O O . PHE A 1 92 ? 1.344 -5.069 -13.837 1.00 94.19 92 PHE A O 1
ATOM 697 N N . PHE A 1 93 ? 2.937 -5.159 -12.261 1.00 90.81 93 PHE A N 1
ATOM 698 C CA . PHE A 1 93 ? 1.978 -5.111 -11.149 1.00 90.81 93 PHE A CA 1
ATOM 699 C C . PHE A 1 93 ? 1.264 -3.768 -11.038 1.00 90.81 93 PHE A C 1
ATOM 701 O O . PHE A 1 93 ? 0.063 -3.754 -10.771 1.00 90.81 93 PHE A O 1
ATOM 708 N N . GLY A 1 94 ? 1.955 -2.655 -11.286 1.00 91.81 94 GLY A N 1
ATOM 709 C CA . GLY A 1 94 ? 1.346 -1.327 -11.327 1.00 91.81 94 GLY A CA 1
ATOM 710 C C . GLY A 1 94 ? 0.237 -1.248 -12.376 1.00 91.81 94 GLY A C 1
ATOM 711 O O . GLY A 1 94 ? -0.868 -0.802 -12.072 1.00 91.81 94 GLY A O 1
ATOM 712 N N . VAL A 1 95 ? 0.482 -1.778 -13.580 1.00 92.44 95 VAL A N 1
ATOM 713 C CA . VAL A 1 95 ? -0.530 -1.857 -14.645 1.00 92.44 95 VAL A CA 1
ATOM 714 C C . VAL A 1 95 ? -1.702 -2.741 -14.225 1.00 92.44 95 VAL A C 1
ATOM 716 O O . VAL A 1 95 ? -2.851 -2.344 -14.414 1.00 92.44 95 VAL A O 1
ATOM 719 N N . ILE A 1 96 ? -1.448 -3.903 -13.610 1.00 90.00 96 ILE A N 1
ATOM 720 C CA . ILE A 1 96 ? -2.524 -4.771 -13.107 1.00 90.00 96 ILE A CA 1
ATOM 721 C C . ILE A 1 96 ? -3.381 -4.037 -12.073 1.00 90.00 96 ILE A C 1
ATOM 723 O O . ILE A 1 96 ? -4.607 -4.099 -12.172 1.00 90.00 96 ILE A O 1
ATOM 727 N N . ILE A 1 97 ? -2.770 -3.325 -11.120 1.00 89.44 97 ILE A N 1
ATOM 728 C CA . ILE A 1 97 ? -3.486 -2.520 -10.118 1.00 89.44 97 ILE A CA 1
ATOM 729 C C . ILE A 1 97 ? -4.365 -1.478 -10.820 1.00 89.44 97 ILE A C 1
ATOM 731 O O . ILE A 1 97 ? -5.575 -1.435 -10.587 1.00 89.44 97 ILE A O 1
ATOM 735 N N . CYS A 1 98 ? -3.798 -0.717 -11.761 1.00 89.88 98 CYS A N 1
ATOM 736 C CA . CYS A 1 98 ? -4.540 0.282 -12.529 1.00 89.88 98 CYS A CA 1
ATOM 737 C C . CYS A 1 98 ? -5.704 -0.317 -13.332 1.00 89.88 98 CYS A C 1
ATOM 739 O O . CYS A 1 98 ? -6.761 0.300 -13.399 1.00 89.88 98 CYS A O 1
ATOM 741 N N . VAL A 1 99 ? -5.558 -1.509 -13.919 1.00 88.06 99 VAL A N 1
ATOM 742 C CA . VAL A 1 99 ? -6.638 -2.181 -14.669 1.00 88.06 99 VAL A CA 1
ATOM 743 C C . VAL A 1 99 ? -7.715 -2.732 -13.729 1.00 88.06 99 VAL A C 1
ATOM 745 O O . VAL A 1 99 ? -8.910 -2.618 -14.022 1.00 88.06 99 VAL A O 1
ATOM 748 N N . CYS A 1 100 ? -7.317 -3.305 -12.589 1.00 84.19 100 CYS A N 1
ATOM 749 C CA . CYS A 1 100 ? -8.243 -3.838 -11.588 1.00 84.19 100 CYS A CA 1
ATOM 750 C C . CYS A 1 100 ? -9.132 -2.739 -10.991 1.00 84.19 100 CYS A C 1
ATOM 752 O O . CYS A 1 100 ? -10.334 -2.964 -10.809 1.00 84.19 100 CYS A O 1
ATOM 754 N N . ASP A 1 101 ? -8.568 -1.553 -10.748 1.00 84.94 101 ASP A N 1
ATOM 755 C CA . ASP A 1 101 ? -9.301 -0.398 -10.216 1.00 84.94 101 ASP A CA 1
ATOM 756 C C . ASP A 1 101 ? -9.928 0.490 -11.301 1.00 84.94 101 ASP A C 1
ATOM 758 O O . ASP A 1 101 ? -10.973 1.111 -11.079 1.00 84.94 101 ASP A O 1
ATOM 762 N N . GLY A 1 102 ? -9.368 0.470 -12.513 1.00 75.38 102 GLY A N 1
ATOM 763 C CA . GLY A 1 102 ? -9.805 1.226 -13.690 1.00 75.38 102 GLY A CA 1
ATOM 764 C C . GLY A 1 102 ? -11.250 0.966 -14.107 1.00 75.38 102 GLY A C 1
ATOM 765 O O . GLY A 1 102 ? -11.919 1.858 -14.623 1.00 75.38 102 GLY A O 1
ATOM 766 N N . LYS A 1 103 ? -11.797 -0.217 -13.808 1.00 68.88 103 LYS A N 1
ATOM 767 C CA . LYS A 1 103 ? -13.207 -0.535 -14.095 1.00 68.88 103 LYS A CA 1
ATOM 768 C C . LYS A 1 103 ? -14.195 0.392 -13.388 1.00 68.88 103 LYS A C 1
ATOM 770 O O . LYS A 1 103 ? -15.267 0.654 -13.925 1.00 68.88 103 LYS A O 1
ATOM 775 N N . ALA A 1 104 ? -13.843 0.925 -12.218 1.00 58.38 104 ALA A N 1
ATOM 776 C CA . ALA A 1 104 ? -14.673 1.922 -11.544 1.00 58.38 104 ALA A CA 1
ATOM 777 C C . ALA A 1 104 ? -14.534 3.327 -12.164 1.00 58.38 104 ALA A C 1
ATOM 779 O O . ALA A 1 104 ? -15.444 4.144 -12.029 1.00 58.38 104 ALA A O 1
ATOM 780 N N . LEU A 1 105 ? -13.434 3.598 -12.880 1.00 54.69 105 LEU A N 1
ATOM 781 C CA . LEU A 1 105 ? -13.193 4.848 -13.606 1.00 54.69 105 LEU A CA 1
ATOM 782 C C . LEU A 1 105 ? -13.945 4.933 -14.943 1.00 54.69 105 LEU A C 1
ATOM 784 O O . LEU A 1 105 ? -13.852 5.967 -15.595 1.00 54.69 105 LEU A O 1
ATOM 788 N N . GLY A 1 106 ? -14.777 3.951 -15.321 1.00 59.19 106 GLY A N 1
ATOM 789 C CA . GLY A 1 106 ? -15.774 4.146 -16.389 1.00 59.19 106 GLY A CA 1
ATOM 790 C C . GLY A 1 106 ? -16.647 5.395 -16.161 1.00 59.19 106 GLY A C 1
ATOM 791 O O . GLY A 1 106 ? -17.093 6.025 -17.115 1.00 59.19 106 GLY A O 1
ATOM 792 N N . PHE A 1 107 ? -16.788 5.814 -14.896 1.00 56.41 107 PHE A N 1
ATOM 793 C CA . PHE A 1 107 ? -17.391 7.085 -14.491 1.00 56.41 107 PHE A CA 1
ATOM 794 C C . PHE A 1 107 ? -16.503 8.322 -14.746 1.00 56.41 107 PHE A C 1
ATOM 796 O O . PHE A 1 107 ? -17.005 9.365 -15.139 1.00 56.41 107 PHE A O 1
ATOM 803 N N . TRP A 1 108 ? -15.182 8.225 -14.580 1.00 55.47 108 TRP A N 1
ATOM 804 C CA . TRP A 1 108 ? -14.243 9.324 -14.858 1.00 55.47 108 TRP A CA 1
ATOM 805 C C . TRP A 1 108 ? -13.949 9.491 -16.349 1.00 55.47 108 TRP A C 1
ATOM 807 O O . TRP A 1 108 ? -13.835 10.611 -16.831 1.00 55.47 108 TRP A O 1
ATOM 817 N N . VAL A 1 109 ? -13.913 8.392 -17.105 1.00 54.06 109 VAL A N 1
ATOM 818 C CA . VAL A 1 109 ? -13.949 8.410 -18.576 1.00 54.06 109 VAL A CA 1
ATOM 819 C C . VAL A 1 109 ? -15.218 9.129 -19.050 1.00 54.06 109 VAL A C 1
ATOM 821 O O . VAL A 1 109 ? -15.142 9.924 -19.977 1.00 54.06 109 VAL A O 1
ATOM 824 N N . SER A 1 110 ? -16.345 8.953 -18.350 1.00 57.72 110 SER A N 1
ATOM 825 C CA . SER A 1 110 ? -17.584 9.708 -18.592 1.00 57.72 110 SER A CA 1
ATOM 826 C C . SER A 1 110 ? -17.471 11.216 -18.318 1.00 57.72 110 SER A C 1
ATOM 828 O O . SER A 1 110 ? -18.255 11.980 -18.868 1.00 57.72 110 SER A O 1
ATOM 830 N N . LEU A 1 111 ? -16.537 11.645 -17.459 1.00 59.19 111 LEU A N 1
ATOM 831 C CA . LEU A 1 111 ? -16.282 13.055 -17.127 1.00 59.19 111 LEU A CA 1
ATOM 832 C C . LEU A 1 111 ? -15.215 13.691 -18.032 1.00 59.19 111 LEU A C 1
ATOM 834 O O . LEU A 1 111 ? -15.262 14.895 -18.265 1.00 59.19 111 LEU A O 1
ATOM 838 N N . GLN A 1 112 ? -14.268 12.900 -18.549 1.00 61.00 112 GLN A N 1
ATOM 839 C CA . GLN A 1 112 ? -13.147 13.398 -19.353 1.00 61.00 112 GLN A CA 1
ATOM 840 C C . GLN A 1 112 ? -13.375 13.282 -20.870 1.00 61.00 112 GLN A C 1
ATOM 842 O O . GLN A 1 112 ? -12.729 13.999 -21.634 1.00 61.00 112 GLN A O 1
ATOM 847 N N . LEU A 1 113 ? -14.268 12.399 -21.333 1.00 50.97 113 LEU A N 1
ATOM 848 C CA . LEU A 1 113 ? -14.618 12.276 -22.750 1.00 50.97 113 LEU A CA 1
ATOM 849 C C . LEU A 1 113 ? -15.984 12.919 -23.013 1.00 50.97 113 LEU A C 1
ATOM 851 O O . LEU A 1 113 ? -17.009 12.340 -22.664 1.00 50.97 113 LEU A O 1
ATOM 855 N N . PRO A 1 114 ? -16.028 14.087 -23.677 1.00 63.91 114 PRO A N 1
ATOM 856 C CA . PRO A 1 114 ? -17.283 14.756 -24.005 1.00 63.91 114 PRO A CA 1
ATOM 857 C C . PRO A 1 114 ? -18.091 14.037 -25.100 1.00 63.91 114 PRO A C 1
ATOM 859 O O . PRO A 1 114 ? -19.201 14.469 -25.403 1.00 63.91 114 PRO A O 1
ATOM 862 N N . SER A 1 115 ? -17.565 12.968 -25.720 1.00 71.50 115 SER A N 1
ATOM 863 C CA . SER A 1 115 ? -18.262 12.250 -26.792 1.00 71.50 115 SER A CA 1
ATOM 864 C C . SER A 1 115 ? -18.842 10.900 -26.319 1.00 71.50 115 SER A C 1
ATOM 866 O O . SER A 1 115 ? -18.099 9.987 -25.948 1.00 71.50 115 SER A O 1
ATOM 868 N N . PRO A 1 116 ? -20.176 10.718 -26.373 1.00 70.50 116 PRO A N 1
ATOM 869 C CA . PRO A 1 116 ? -20.837 9.492 -25.910 1.00 70.50 116 PRO A CA 1
ATOM 870 C C . PRO A 1 116 ? -20.509 8.248 -26.762 1.00 70.50 116 PRO A C 1
ATOM 872 O O . PRO A 1 116 ? -20.613 7.121 -26.284 1.00 70.50 116 PRO A O 1
ATOM 875 N N . SER A 1 117 ? -20.053 8.416 -28.009 1.00 80.94 117 SER A N 1
ATOM 876 C CA . SER A 1 117 ? -19.759 7.301 -28.929 1.00 80.94 117 SER A CA 1
ATOM 877 C C . SER A 1 117 ? -18.491 6.508 -28.568 1.00 80.94 117 SER A C 1
ATOM 879 O O . SER A 1 117 ? -18.436 5.286 -28.744 1.00 80.94 117 SER A O 1
ATOM 881 N N . LEU A 1 118 ? -17.472 7.180 -28.022 1.00 68.25 118 LEU A N 1
ATOM 882 C CA . LEU A 1 118 ? -16.239 6.539 -27.550 1.00 68.25 118 LEU A CA 1
ATOM 883 C C . LEU A 1 118 ? -16.467 5.772 -26.246 1.00 68.25 118 LEU A C 1
ATOM 885 O O . LEU A 1 118 ? -15.847 4.730 -26.022 1.00 68.25 118 LEU A O 1
ATOM 889 N N . GLN A 1 119 ? -17.398 6.257 -25.426 1.00 68.12 119 GLN A N 1
ATOM 890 C CA . GLN A 1 119 ? -17.757 5.630 -24.166 1.00 68.12 119 GLN A CA 1
ATOM 891 C C . GLN A 1 119 ? -18.420 4.265 -24.380 1.00 68.12 119 GLN A C 1
ATOM 893 O O . GLN A 1 119 ? -18.047 3.295 -23.721 1.00 68.12 119 GLN A O 1
ATOM 898 N N . GLU A 1 120 ? -19.333 4.157 -25.351 1.00 72.94 120 GLU A N 1
ATOM 899 C CA . GLU A 1 120 ? -19.951 2.875 -25.704 1.00 72.94 120 GLU A CA 1
ATOM 900 C C . GLU A 1 120 ? -18.945 1.865 -26.259 1.00 72.94 120 GLU A C 1
ATOM 902 O O . GLU A 1 120 ? -19.006 0.685 -25.915 1.00 72.94 120 GLU A O 1
ATOM 907 N N . SER A 1 121 ? -17.994 2.312 -27.083 1.00 75.25 121 SER A N 1
ATOM 908 C CA . SER A 1 121 ? -16.987 1.422 -27.675 1.00 75.25 121 SER A CA 1
ATOM 909 C C . SER A 1 121 ? -16.062 0.825 -26.609 1.00 75.25 121 SER A C 1
ATOM 911 O O . SER A 1 121 ? -15.789 -0.376 -26.619 1.00 75.25 121 SER A O 1
ATOM 913 N N . TRP A 1 122 ? -15.643 1.638 -25.636 1.00 67.50 122 TRP A N 1
ATOM 914 C CA . TRP A 1 122 ? -14.850 1.179 -24.492 1.00 67.50 122 TRP A CA 1
ATOM 915 C C . TRP A 1 122 ? -15.642 0.286 -23.533 1.00 67.50 122 TRP A C 1
ATOM 917 O O . TRP A 1 122 ? -15.119 -0.729 -23.070 1.00 67.50 122 TRP A O 1
ATOM 927 N N . LEU A 1 123 ? -16.904 0.627 -23.245 1.00 60.75 123 LEU A N 1
ATOM 928 C CA . LEU A 1 123 ? -17.783 -0.200 -22.412 1.00 60.75 123 LEU A CA 1
ATOM 929 C C . LEU A 1 123 ? -18.011 -1.583 -23.029 1.00 60.75 123 LEU A C 1
ATOM 931 O O . LEU A 1 123 ? -17.970 -2.572 -22.299 1.00 60.75 123 LEU A O 1
ATOM 935 N N . ARG A 1 124 ? -18.184 -1.670 -24.355 1.00 69.00 124 ARG A N 1
ATOM 936 C CA . ARG A 1 124 ? -18.311 -2.953 -25.066 1.00 69.00 124 ARG A CA 1
ATOM 937 C C . ARG A 1 124 ? -17.017 -3.767 -24.994 1.00 69.00 124 ARG A C 1
ATOM 939 O O . ARG A 1 124 ? -17.057 -4.910 -24.554 1.00 69.00 124 ARG A O 1
ATOM 946 N N . ALA A 1 125 ? -15.865 -3.159 -25.286 1.00 65.62 125 ALA A N 1
ATOM 947 C CA . ALA A 1 125 ? -14.570 -3.845 -25.209 1.00 65.62 125 ALA A CA 1
ATOM 948 C C . ALA A 1 125 ? -14.243 -4.379 -23.795 1.00 65.62 125 ALA A C 1
ATOM 950 O O . ALA A 1 125 ? -13.699 -5.473 -23.643 1.00 65.62 125 ALA A O 1
ATOM 951 N N . CYS A 1 126 ? -14.592 -3.629 -22.745 1.00 52.34 126 CYS A N 1
ATOM 952 C CA . CYS A 1 126 ? -14.363 -4.035 -21.354 1.00 52.34 126 CYS A CA 1
ATOM 953 C C . CYS A 1 126 ? -15.418 -5.016 -20.813 1.00 52.34 126 CYS A C 1
ATOM 955 O O . CYS A 1 126 ? -15.092 -5.841 -19.951 1.00 52.34 126 CYS A O 1
ATOM 957 N N . GLY A 1 127 ? -16.666 -4.917 -21.280 1.00 54.53 127 GLY A N 1
ATOM 958 C CA . GLY A 1 127 ? -17.770 -5.803 -20.905 1.00 54.53 127 GLY A CA 1
ATOM 959 C C . GLY A 1 127 ? -17.546 -7.238 -21.379 1.00 54.53 127 GLY A C 1
ATOM 960 O O . GLY A 1 127 ? -17.735 -8.176 -20.601 1.00 54.53 127 GLY A O 1
ATOM 961 N N . ASP A 1 128 ? -17.018 -7.406 -22.591 1.00 52.59 128 ASP A N 1
ATOM 962 C CA . ASP A 1 128 ? -16.732 -8.724 -23.170 1.00 52.59 128 ASP A CA 1
ATOM 963 C C . ASP A 1 128 ? -15.633 -9.491 -22.411 1.00 52.59 128 ASP A C 1
ATOM 965 O O . ASP A 1 128 ? -15.634 -10.722 -22.381 1.00 52.59 128 ASP A O 1
ATOM 969 N N . LEU A 1 129 ? -14.738 -8.792 -21.698 1.00 49.25 129 LEU A N 1
ATOM 970 C CA . LEU A 1 129 ? -13.754 -9.440 -20.820 1.00 49.25 129 LEU A CA 1
ATOM 971 C C . LEU A 1 129 ? -14.347 -9.960 -19.501 1.00 49.25 129 LEU A C 1
ATOM 973 O O . LEU A 1 129 ? -13.683 -10.724 -18.799 1.00 49.25 129 LEU A O 1
ATOM 977 N N . GLN A 1 130 ? -15.544 -9.516 -19.110 1.00 47.84 130 GLN A N 1
ATOM 978 C CA . GLN A 1 130 ? -16.114 -9.811 -17.793 1.00 47.84 130 GLN A CA 1
ATOM 979 C C . GLN A 1 130 ? -17.372 -10.685 -17.856 1.00 47.84 130 GLN A C 1
ATOM 981 O O . GLN A 1 130 ? -17.649 -11.403 -16.896 1.00 47.84 130 GLN A O 1
ATOM 986 N N . VAL A 1 131 ? -18.081 -10.702 -18.987 1.00 45.44 131 VAL A N 1
ATOM 987 C CA . VAL A 1 131 ? -19.252 -11.564 -19.240 1.00 45.44 131 VAL A CA 1
ATOM 988 C C . VAL A 1 131 ? -18.818 -12.894 -19.870 1.00 45.44 131 VAL A C 1
ATOM 990 O O . VAL A 1 131 ? -19.381 -13.371 -20.849 1.00 45.44 131 VAL A O 1
ATOM 993 N N . ARG A 1 132 ? -17.797 -13.542 -19.299 1.00 42.34 132 ARG A N 1
ATOM 994 C CA . ARG A 1 132 ? -17.620 -14.986 -19.500 1.00 42.34 132 ARG A CA 1
ATOM 995 C C . ARG A 1 132 ? -18.176 -15.694 -18.278 1.00 42.34 132 ARG A C 1
ATOM 997 O O . ARG A 1 132 ? -17.458 -16.008 -17.333 1.00 42.34 132 ARG A O 1
ATOM 1004 N N . ASP A 1 133 ? -19.494 -15.848 -18.308 1.00 42.19 133 ASP A N 1
ATOM 1005 C CA . ASP A 1 133 ? -20.305 -16.530 -17.306 1.00 42.19 133 ASP A CA 1
ATOM 1006 C C . ASP A 1 133 ? -19.717 -17.918 -16.972 1.00 42.19 133 ASP A C 1
ATOM 1008 O O . ASP A 1 133 ? -19.630 -18.778 -17.854 1.00 42.19 133 ASP A O 1
ATOM 1012 N N . PRO A 1 134 ? -19.336 -18.206 -15.713 1.00 48.34 134 PRO A N 1
ATOM 1013 C CA . PRO A 1 134 ? -18.933 -19.546 -15.284 1.00 48.34 134 PRO A CA 1
ATOM 1014 C C . PRO A 1 134 ? -20.138 -20.476 -15.029 1.00 48.34 134 PRO A C 1
ATOM 1016 O O . PRO A 1 134 ? -20.000 -21.503 -14.362 1.00 48.34 134 PRO A O 1
ATOM 1019 N N . GLY A 1 135 ? -21.322 -20.139 -15.554 1.00 44.34 135 GLY A N 1
ATOM 1020 C CA . GLY A 1 135 ? -22.588 -20.838 -15.309 1.00 44.34 135 GLY A CA 1
ATOM 1021 C C . GLY A 1 135 ? -22.658 -22.291 -15.795 1.00 44.34 135 GLY A C 1
ATOM 1022 O O . GLY A 1 135 ? -23.574 -23.011 -15.410 1.00 44.34 135 GLY A O 1
ATOM 1023 N N . THR A 1 136 ? -21.685 -22.770 -16.572 1.00 45.75 136 THR A N 1
ATOM 1024 C CA . THR A 1 136 ? -21.646 -24.164 -17.060 1.00 45.75 136 THR A CA 1
ATOM 1025 C C . THR A 1 136 ? -20.261 -24.809 -16.981 1.00 45.75 136 THR A C 1
ATOM 1027 O O . THR A 1 136 ? -19.966 -25.750 -17.716 1.00 45.75 136 THR A O 1
ATOM 1030 N N . GLN A 1 137 ? -19.410 -24.393 -16.034 1.00 40.81 137 GLN A N 1
ATOM 1031 C CA . GLN A 1 137 ? -18.219 -25.175 -15.684 1.00 40.81 137 GLN A CA 1
ATOM 1032 C C . GLN A 1 137 ? -18.131 -25.460 -14.183 1.00 40.81 137 GLN A C 1
ATOM 1034 O O . GLN A 1 137 ? -17.602 -24.692 -13.383 1.00 40.81 137 GLN A O 1
ATOM 1039 N N . LYS A 1 138 ? -18.645 -26.647 -13.843 1.00 42.00 138 LYS A N 1
ATOM 1040 C CA . LYS A 1 138 ? -18.288 -27.502 -12.702 1.00 42.00 138 LYS A CA 1
ATOM 1041 C C . LYS A 1 138 ? -17.008 -27.039 -11.989 1.00 42.00 138 LYS A C 1
ATOM 1043 O O . LYS A 1 138 ? -15.923 -27.085 -12.563 1.00 42.00 138 LYS A O 1
ATOM 1048 N N . SER A 1 139 ? -17.171 -26.627 -10.732 1.00 40.94 139 SER A N 1
ATOM 1049 C CA . SER A 1 139 ? -16.187 -26.067 -9.793 1.00 40.94 139 SER A CA 1
ATOM 1050 C C . SER A 1 139 ? -14.793 -26.729 -9.801 1.00 40.94 139 SER A C 1
ATOM 1052 O O . SER A 1 139 ? -14.447 -27.511 -8.914 1.00 40.94 139 SER A O 1
ATOM 1054 N N . ARG A 1 140 ? -13.959 -26.402 -10.790 1.00 44.59 140 ARG A N 1
ATOM 1055 C CA . ARG A 1 140 ? -12.531 -26.768 -10.813 1.00 44.59 140 ARG A CA 1
ATOM 1056 C C . ARG A 1 140 ? -11.589 -25.594 -11.118 1.00 44.59 140 ARG A C 1
ATOM 1058 O O . ARG A 1 140 ? -10.383 -25.779 -11.067 1.00 44.59 140 ARG A O 1
ATOM 1065 N N . GLY A 1 141 ? -12.102 -24.389 -11.389 1.00 41.22 141 GLY A N 1
ATOM 1066 C CA . GLY A 1 141 ? -11.295 -23.308 -11.982 1.00 41.22 141 GLY A CA 1
ATOM 1067 C C . GLY A 1 141 ? -10.798 -22.188 -11.058 1.00 41.22 141 GLY A C 1
ATOM 1068 O O . GLY A 1 141 ? -9.740 -21.632 -11.322 1.00 41.22 141 GLY A O 1
ATOM 1069 N N . ALA A 1 142 ? -11.492 -21.844 -9.965 1.00 41.06 142 ALA A N 1
ATOM 1070 C CA . ALA A 1 142 ? -11.063 -20.710 -9.124 1.00 41.06 142 ALA A CA 1
ATOM 1071 C C . ALA A 1 142 ? -9.767 -21.003 -8.342 1.00 41.06 142 ALA A C 1
ATOM 1073 O O . ALA A 1 142 ? -8.969 -20.103 -8.095 1.00 41.06 142 ALA A O 1
ATOM 1074 N N . GLY A 1 143 ? -9.509 -22.281 -8.043 1.00 42.94 143 GLY A N 1
ATOM 1075 C CA . GLY A 1 143 ? -8.204 -22.733 -7.568 1.00 42.94 143 GLY A CA 1
ATOM 1076 C C . GLY A 1 143 ? -7.118 -22.642 -8.641 1.00 42.94 143 GLY A C 1
ATOM 1077 O O . GLY A 1 143 ? -5.970 -22.458 -8.291 1.00 42.94 143 GLY A O 1
ATOM 1078 N N . ALA A 1 144 ? -7.447 -22.692 -9.936 1.00 44.09 144 ALA A N 1
ATOM 1079 C CA . ALA A 1 144 ? -6.454 -22.780 -11.004 1.00 44.09 144 ALA A CA 1
ATOM 1080 C C . ALA A 1 144 ? -5.758 -21.450 -11.319 1.00 44.09 144 ALA A C 1
ATOM 1082 O O . ALA A 1 144 ? -4.603 -21.489 -11.700 1.00 44.09 144 ALA A O 1
ATOM 1083 N N . LEU A 1 145 ? -6.389 -20.284 -11.129 1.00 45.38 145 LEU A N 1
ATOM 1084 C CA . LEU A 1 145 ? -5.708 -18.986 -11.304 1.00 45.38 145 LEU A CA 1
ATOM 1085 C C . LEU A 1 145 ? -4.850 -18.614 -10.090 1.00 45.38 145 LEU A C 1
ATOM 1087 O O . LEU A 1 145 ? -3.730 -18.144 -10.260 1.00 45.38 145 LEU A O 1
ATOM 1091 N N . ALA A 1 146 ? -5.324 -18.904 -8.874 1.00 48.12 146 ALA A N 1
ATOM 1092 C CA . ALA A 1 146 ? -4.495 -18.811 -7.675 1.00 48.12 146 ALA A CA 1
ATOM 1093 C C . ALA A 1 146 ? -3.341 -19.831 -7.726 1.00 48.12 146 ALA A C 1
ATOM 1095 O O . ALA A 1 146 ? -2.198 -19.470 -7.478 1.00 48.12 146 ALA A O 1
ATOM 1096 N N . SER A 1 147 ? -3.600 -21.074 -8.145 1.00 45.53 147 SER A N 1
ATOM 1097 C CA . SER A 1 147 ? -2.567 -22.093 -8.357 1.00 45.53 147 SER A CA 1
ATOM 1098 C C . SER A 1 147 ? -1.678 -21.808 -9.563 1.00 45.53 147 SER A C 1
ATOM 1100 O O . SER A 1 147 ? -0.522 -22.191 -9.511 1.00 45.53 147 SER A O 1
ATOM 1102 N N . ALA A 1 148 ? -2.140 -21.122 -10.612 1.00 44.94 148 ALA A N 1
ATOM 1103 C CA . ALA A 1 148 ? -1.297 -20.710 -11.737 1.00 44.94 148 ALA A CA 1
ATOM 1104 C C . ALA A 1 148 ? -0.385 -19.544 -11.347 1.00 44.94 148 ALA A C 1
ATOM 1106 O O . ALA A 1 148 ? 0.781 -19.561 -11.713 1.00 44.94 148 ALA A O 1
ATOM 1107 N N . LEU A 1 149 ? -0.865 -18.588 -10.543 1.00 44.09 149 LEU A N 1
ATOM 1108 C CA . LEU A 1 149 ? -0.027 -17.528 -9.969 1.00 44.09 149 LEU A CA 1
ATOM 1109 C C . LEU A 1 149 ? 0.968 -18.074 -8.928 1.00 44.09 149 LEU A C 1
ATOM 1111 O O . LEU A 1 149 ? 2.084 -17.574 -8.841 1.00 44.09 149 LEU A O 1
ATOM 1115 N N . ILE A 1 150 ? 0.612 -19.139 -8.197 1.00 49.97 150 ILE A N 1
ATOM 1116 C CA . ILE A 1 150 ? 1.542 -19.889 -7.330 1.00 49.97 150 ILE A CA 1
ATOM 1117 C C . ILE A 1 150 ? 2.506 -20.763 -8.163 1.00 49.97 150 ILE A C 1
ATOM 1119 O O . ILE A 1 150 ? 3.661 -20.926 -7.786 1.00 49.97 150 ILE A O 1
ATOM 1123 N N . SER A 1 151 ? 2.065 -21.298 -9.306 1.00 42.00 151 SER A N 1
ATOM 1124 C CA . SER A 1 151 ? 2.847 -22.180 -10.191 1.00 42.00 151 SER A CA 1
ATOM 1125 C C . SER A 1 151 ? 3.766 -21.432 -11.160 1.00 42.00 151 SER A C 1
ATOM 1127 O O . SER A 1 151 ? 4.665 -22.055 -11.718 1.00 42.00 151 SER A O 1
ATOM 1129 N N . TRP A 1 152 ? 3.550 -20.134 -11.389 1.00 33.59 152 TRP A N 1
ATOM 1130 C CA . TRP A 1 152 ? 4.418 -19.291 -12.221 1.00 33.59 152 TRP A CA 1
ATOM 1131 C C . TRP A 1 152 ? 5.661 -18.781 -11.479 1.00 33.59 152 TRP A C 1
ATOM 1133 O O . TRP A 1 152 ? 6.486 -18.092 -12.075 1.00 33.59 152 TRP A O 1
ATOM 1143 N N . HIS A 1 153 ? 5.837 -19.139 -10.203 1.00 41.00 153 HIS A N 1
ATOM 1144 C CA . HIS A 1 153 ? 7.080 -18.870 -9.486 1.00 41.00 153 HIS A CA 1
ATOM 1145 C C . HIS A 1 153 ? 8.101 -19.997 -9.713 1.00 41.00 153 HIS A C 1
ATOM 1147 O O . HIS A 1 153 ? 7.824 -21.143 -9.345 1.00 41.00 153 HIS A O 1
ATOM 1153 N N . PRO A 1 154 ? 9.308 -19.712 -10.240 1.00 41.19 154 PRO A N 1
ATOM 1154 C CA . PRO A 1 154 ? 10.457 -20.560 -9.962 1.00 41.19 154 PRO A CA 1
ATOM 1155 C C . PRO A 1 154 ? 10.675 -20.536 -8.446 1.00 41.19 154 PRO A C 1
ATOM 1157 O O . PRO A 1 154 ? 10.809 -19.471 -7.848 1.00 41.19 154 PRO A O 1
ATOM 1160 N N . ALA A 1 155 ? 10.625 -21.714 -7.826 1.00 31.81 155 ALA A N 1
ATOM 1161 C CA . ALA A 1 155 ? 10.692 -21.900 -6.383 1.00 31.81 155 ALA A CA 1
ATOM 1162 C C . ALA A 1 155 ? 11.717 -20.962 -5.711 1.00 31.81 155 ALA A C 1
ATOM 1164 O O . ALA A 1 155 ? 12.910 -21.053 -6.022 1.00 31.81 155 ALA A O 1
ATOM 1165 N N . PRO A 1 156 ? 11.315 -20.117 -4.744 1.00 43.50 156 PRO A N 1
ATOM 1166 C CA . PRO A 1 156 ? 12.278 -19.590 -3.806 1.00 43.50 156 PRO A CA 1
ATOM 1167 C C . PRO A 1 156 ? 12.755 -20.768 -2.952 1.00 43.50 156 PRO A C 1
ATOM 1169 O O . PRO A 1 156 ? 12.041 -21.308 -2.105 1.00 43.50 156 PRO A O 1
ATOM 1172 N N . PHE A 1 157 ? 13.997 -21.180 -3.205 1.00 43.84 157 PHE A N 1
ATOM 1173 C CA . PHE A 1 157 ? 14.878 -21.688 -2.161 1.00 43.84 157 PHE A CA 1
ATOM 1174 C C . PHE A 1 157 ? 14.651 -20.847 -0.891 1.00 43.84 157 PHE A C 1
ATOM 1176 O O . PHE A 1 157 ? 14.597 -19.627 -0.984 1.00 43.84 157 PHE A O 1
ATOM 1183 N N . PHE A 1 158 ? 14.565 -21.502 0.269 1.00 51.16 158 PHE A N 1
ATOM 1184 C CA . PHE A 1 158 ? 14.309 -20.933 1.603 1.00 51.16 158 PHE A CA 1
ATOM 1185 C C . PHE A 1 158 ? 12.843 -20.733 2.021 1.00 51.16 158 PHE A C 1
ATOM 1187 O O . PHE A 1 158 ? 12.318 -19.630 2.072 1.00 51.16 158 PHE A O 1
ATOM 1194 N N . LEU A 1 159 ? 12.251 -21.822 2.521 1.00 38.28 159 LEU A N 1
ATOM 1195 C CA . LEU A 1 159 ? 11.799 -21.904 3.919 1.00 38.28 159 LEU A CA 1
ATOM 1196 C C . LEU A 1 159 ? 11.581 -23.381 4.280 1.00 38.28 159 LEU A C 1
ATOM 1198 O O . LEU A 1 159 ? 10.510 -23.956 4.106 1.00 38.28 159 LEU A O 1
ATOM 1202 N N . ARG A 1 160 ? 12.643 -24.017 4.787 1.00 38.12 160 ARG A N 1
ATOM 1203 C CA . ARG A 1 160 ? 12.551 -25.298 5.490 1.00 38.12 160 ARG A CA 1
ATOM 1204 C C . ARG A 1 160 ? 11.870 -25.022 6.832 1.00 38.12 160 ARG A C 1
ATOM 1206 O O . ARG A 1 160 ? 12.523 -24.589 7.775 1.00 38.12 160 ARG A O 1
ATOM 1213 N N . ALA A 1 161 ? 10.555 -25.208 6.894 1.00 34.50 161 ALA A N 1
ATOM 1214 C CA . ALA A 1 161 ? 9.809 -25.127 8.144 1.00 34.50 161 ALA A CA 1
ATOM 1215 C C . ALA A 1 161 ? 10.303 -26.215 9.125 1.00 34.50 161 ALA A C 1
ATOM 1217 O O . ALA A 1 161 ? 10.460 -27.369 8.711 1.00 34.50 161 ALA A O 1
ATOM 1218 N N . PRO A 1 162 ? 10.550 -25.896 10.409 1.00 42.47 162 PRO A N 1
ATOM 1219 C CA . PRO A 1 162 ? 10.862 -26.904 11.409 1.00 42.47 162 PRO A CA 1
ATOM 1220 C C . PRO A 1 162 ? 9.603 -27.713 11.741 1.00 42.47 162 PRO A C 1
ATOM 1222 O O . PRO A 1 162 ? 8.610 -27.216 12.272 1.00 42.47 162 PRO A O 1
ATOM 1225 N N . SER A 1 163 ? 9.669 -28.996 11.409 1.00 48.28 163 SER A N 1
ATOM 1226 C CA . SER A 1 163 ? 8.703 -30.027 11.752 1.00 48.28 163 SER A CA 1
ATOM 1227 C C . SER A 1 163 ? 8.803 -30.389 13.235 1.00 48.28 163 SER A C 1
ATOM 1229 O O . SER A 1 163 ? 9.573 -31.282 13.564 1.00 48.28 163 SER A O 1
ATOM 1231 N N . SER A 1 164 ? 8.045 -29.725 14.114 1.00 51.12 164 SER A N 1
ATOM 1232 C CA . SER A 1 164 ? 7.542 -30.306 15.378 1.00 51.12 164 SER A CA 1
ATOM 1233 C C . SER A 1 164 ? 6.974 -29.234 16.312 1.00 51.12 164 SER A C 1
ATOM 1235 O O . SER A 1 164 ? 7.696 -28.671 17.131 1.00 51.12 164 SER A O 1
ATOM 1237 N N . ALA A 1 165 ? 5.661 -29.018 16.272 1.00 39.81 165 ALA A N 1
ATOM 1238 C CA . ALA A 1 165 ? 4.932 -28.498 17.423 1.00 39.81 165 ALA A CA 1
ATOM 1239 C C . ALA A 1 165 ? 3.622 -29.275 17.555 1.00 39.81 165 ALA A C 1
ATOM 1241 O O . ALA A 1 165 ? 2.723 -29.220 16.720 1.00 39.81 165 ALA A O 1
ATOM 1242 N N . ARG A 1 166 ? 3.617 -30.095 18.597 1.00 43.53 166 ARG A N 1
ATOM 1243 C CA . ARG A 1 166 ? 2.598 -31.045 19.016 1.00 43.53 166 ARG A CA 1
ATOM 1244 C C . ARG A 1 166 ? 1.323 -30.269 19.377 1.00 43.53 166 ARG A C 1
ATOM 1246 O O . ARG A 1 166 ? 1.369 -29.424 20.265 1.00 43.53 166 ARG A O 1
ATOM 1253 N N . LEU A 1 167 ? 0.215 -30.550 18.683 1.00 38.41 167 LEU A N 1
ATOM 1254 C CA . LEU A 1 167 ? -1.116 -30.040 19.024 1.00 38.41 167 LEU A CA 1
ATOM 1255 C C . LEU A 1 167 ? -1.447 -30.402 20.478 1.00 38.41 167 LEU A C 1
ATOM 1257 O O . LEU A 1 167 ? -1.613 -31.579 20.798 1.00 38.41 167 LEU A O 1
ATOM 1261 N N . THR A 1 168 ? -1.596 -29.399 21.339 1.00 41.41 168 THR A N 1
ATOM 1262 C CA . THR A 1 168 ? -2.389 -29.527 22.560 1.00 41.41 168 THR A CA 1
ATOM 1263 C C . THR A 1 168 ? -3.811 -29.058 22.264 1.00 41.41 168 THR A C 1
ATOM 1265 O O . THR A 1 168 ? -4.062 -28.044 21.613 1.00 41.41 168 THR A O 1
ATOM 1268 N N . SER A 1 169 ? -4.745 -29.904 22.675 1.00 48.25 169 SER A N 1
ATOM 1269 C CA . SER A 1 169 ? -6.188 -29.837 22.487 1.00 48.25 169 SER A CA 1
ATOM 1270 C C . SER A 1 169 ? -6.795 -28.485 22.868 1.00 48.25 169 SER A C 1
ATOM 1272 O O . SER A 1 169 ? -6.713 -28.063 24.021 1.00 48.25 169 SER A O 1
ATOM 1274 N N . TRP A 1 170 ? -7.490 -27.858 21.920 1.00 36.75 170 TRP A N 1
ATOM 1275 C CA . TRP A 1 170 ? -8.399 -26.747 22.194 1.00 36.75 170 TRP A CA 1
ATOM 1276 C C . TRP A 1 170 ? -9.757 -27.293 22.664 1.00 36.75 170 TRP A C 1
ATOM 1278 O O . TRP A 1 170 ? -10.303 -28.190 22.017 1.00 36.75 170 TRP A O 1
ATOM 1288 N N . PRO A 1 171 ? -10.328 -26.784 23.770 1.00 46.00 171 PRO A N 1
ATOM 1289 C CA . PRO A 1 171 ? 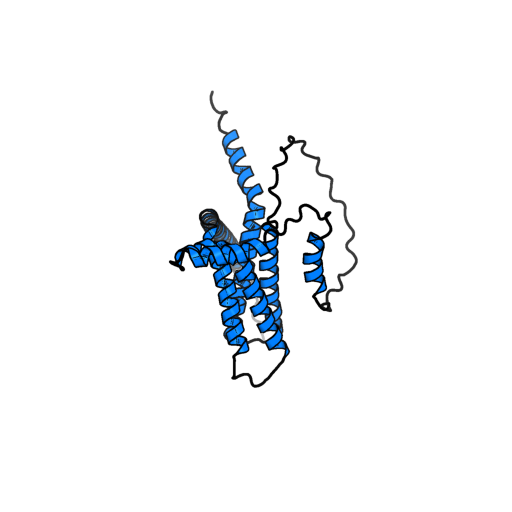-11.608 -27.255 24.272 1.00 46.00 171 PRO A CA 1
ATOM 1290 C C . PRO A 1 171 ? -12.746 -26.779 23.364 1.00 46.00 171 PRO A C 1
ATOM 1292 O O . PRO A 1 171 ? -12.876 -25.593 23.050 1.00 46.00 171 PRO A O 1
ATOM 1295 N N . ALA A 1 172 ? -13.586 -27.735 22.971 1.00 44.91 172 ALA A N 1
ATOM 1296 C CA . ALA A 1 172 ? -14.811 -27.535 22.216 1.00 44.91 172 ALA A CA 1
ATOM 1297 C C . ALA A 1 172 ? -15.720 -26.500 22.905 1.00 44.91 172 ALA A C 1
ATOM 1299 O O . ALA A 1 172 ? -16.351 -26.774 23.929 1.00 44.91 172 ALA A O 1
ATOM 1300 N N . ARG A 1 173 ? -15.808 -25.290 22.336 1.00 46.31 173 ARG A N 1
ATOM 1301 C CA . ARG A 1 173 ? -16.843 -24.321 22.709 1.00 46.31 173 ARG A CA 1
ATOM 1302 C C . ARG A 1 173 ? -18.185 -24.810 22.184 1.00 46.31 173 ARG A C 1
ATOM 1304 O O . ARG A 1 173 ? -18.369 -24.996 20.984 1.00 46.31 173 ARG A O 1
ATOM 1311 N N . ARG A 1 174 ? -19.113 -24.990 23.124 1.00 47.09 174 ARG A N 1
ATOM 1312 C CA . ARG A 1 174 ? -20.522 -25.300 22.892 1.00 47.09 174 ARG A CA 1
ATOM 1313 C C . ARG A 1 174 ? -21.130 -24.343 21.868 1.00 47.09 174 ARG A C 1
ATOM 1315 O O . ARG A 1 174 ? -21.070 -23.123 22.009 1.00 47.09 174 ARG A O 1
ATOM 1322 N N . VAL A 1 175 ? -21.716 -24.970 20.857 1.00 47.97 175 VAL A N 1
ATOM 1323 C CA . VAL A 1 175 ? -22.529 -24.407 19.788 1.00 47.97 175 VAL A CA 1
ATOM 1324 C C . VAL A 1 175 ? -23.653 -23.568 20.396 1.00 47.97 175 VAL A C 1
ATOM 1326 O O . VAL A 1 175 ? -24.547 -24.091 21.058 1.00 47.97 175 VAL A O 1
ATOM 1329 N N . PHE A 1 176 ? -23.601 -22.256 20.168 1.00 46.50 176 PHE A N 1
ATOM 1330 C CA . PHE A 1 176 ? -24.745 -21.371 20.353 1.00 46.50 176 PHE A CA 1
ATOM 1331 C C . PHE A 1 176 ? -25.775 -21.723 19.272 1.00 46.50 176 PHE A C 1
ATOM 1333 O O . PHE A 1 176 ? -25.608 -21.379 18.102 1.00 46.50 176 PHE A O 1
ATOM 1340 N N . ALA A 1 177 ? -26.831 -22.434 19.663 1.00 50.97 177 ALA A N 1
ATOM 1341 C CA . ALA A 1 177 ? -28.024 -22.639 18.853 1.00 50.97 177 ALA A CA 1
ATOM 1342 C C . ALA A 1 177 ? -28.798 -21.311 18.755 1.00 50.97 177 ALA A C 1
ATOM 1344 O O . ALA A 1 177 ? -29.717 -21.042 19.524 1.00 50.97 177 ALA A O 1
ATOM 1345 N N . GLY A 1 178 ? -28.376 -20.439 17.839 1.00 43.88 178 GLY A N 1
ATOM 1346 C CA . GLY A 1 178 ? -29.029 -19.167 17.540 1.00 43.88 178 GLY A CA 1
ATOM 1347 C C . GLY A 1 178 ? -29.517 -19.144 16.097 1.00 43.88 178 GLY A C 1
ATOM 1348 O O . GLY A 1 178 ? -28.702 -18.954 15.209 1.00 43.88 178 GLY A O 1
ATOM 1349 N N . ARG A 1 179 ? -30.832 -19.363 15.931 1.00 41.97 179 ARG A N 1
ATOM 1350 C CA . ARG A 1 179 ? -31.745 -19.175 14.775 1.00 41.97 179 ARG A CA 1
ATOM 1351 C C . ARG A 1 179 ? -31.188 -19.328 13.337 1.00 41.97 179 ARG A C 1
ATOM 1353 O O . ARG A 1 179 ? -30.219 -18.672 12.979 1.00 41.97 179 ARG A O 1
ATOM 1360 N N . PRO A 1 180 ? -31.889 -20.066 12.447 1.00 45.94 180 PRO A N 1
ATOM 1361 C CA . PRO A 1 180 ? -31.509 -20.197 11.041 1.00 45.94 180 PRO A CA 1
ATOM 1362 C C . PRO A 1 180 ? -31.559 -18.833 10.339 1.00 45.94 180 PRO A C 1
ATOM 1364 O O . PRO A 1 180 ? -32.623 -18.304 10.009 1.00 45.94 180 PRO A O 1
ATOM 1367 N N . SER A 1 181 ? -30.386 -18.247 10.124 1.00 47.56 181 SER A N 1
ATOM 1368 C CA . SER A 1 181 ? -30.185 -17.103 9.250 1.00 47.56 181 SER A CA 1
ATOM 1369 C C . SER A 1 181 ? -30.535 -17.533 7.829 1.00 47.56 181 SER A C 1
ATOM 1371 O O . SER A 1 181 ? -29.898 -18.413 7.253 1.00 47.56 181 SER A O 1
ATOM 1373 N N . ARG A 1 182 ? -31.593 -16.930 7.269 1.00 45.19 182 ARG A N 1
ATOM 1374 C CA . ARG A 1 182 ? -31.991 -17.135 5.871 1.00 45.19 182 ARG A CA 1
ATOM 1375 C C . ARG A 1 182 ? -30.752 -16.989 4.973 1.00 45.19 182 ARG A C 1
ATOM 1377 O O . ARG A 1 182 ? -30.047 -15.985 5.118 1.00 45.19 182 ARG A O 1
ATOM 1384 N N . PRO A 1 183 ? -30.473 -17.948 4.072 1.00 46.03 183 PRO A N 1
ATOM 1385 C CA . PRO A 1 183 ? -29.328 -17.865 3.180 1.00 46.03 183 PRO A CA 1
ATOM 1386 C C . PRO A 1 183 ? -29.485 -16.607 2.328 1.00 46.03 183 PRO A C 1
ATOM 1388 O O . PRO A 1 183 ? -30.417 -16.492 1.531 1.00 46.03 183 PRO A O 1
ATOM 1391 N N . ARG A 1 184 ? -28.606 -15.620 2.538 1.00 52.75 184 ARG A N 1
ATOM 1392 C CA . ARG A 1 184 ? -28.516 -14.483 1.624 1.00 52.75 184 ARG A CA 1
ATOM 1393 C C . ARG A 1 184 ? -28.112 -15.063 0.279 1.00 52.75 184 ARG A C 1
ATOM 1395 O O . ARG A 1 184 ? -27.066 -15.695 0.168 1.00 52.75 184 ARG A O 1
ATOM 1402 N N . VAL A 1 185 ? -28.972 -14.878 -0.713 1.00 47.19 185 VAL A N 1
ATOM 1403 C CA . VAL A 1 185 ? -28.701 -15.198 -2.111 1.00 47.19 185 VAL A CA 1
ATOM 1404 C C . VAL A 1 185 ? -27.511 -14.340 -2.539 1.00 47.19 185 VAL A C 1
ATOM 1406 O O . VAL A 1 185 ? -27.658 -13.162 -2.864 1.00 47.19 185 VAL A O 1
ATOM 1409 N N . SER A 1 186 ? -26.310 -14.904 -2.438 1.00 44.16 186 SER A N 1
ATOM 1410 C CA . SER A 1 186 ? -25.080 -14.283 -2.912 1.00 44.16 186 SER A CA 1
ATOM 1411 C C . SER A 1 186 ? -25.188 -14.150 -4.423 1.00 44.16 186 SER A C 1
ATOM 1413 O O . SER A 1 186 ? -25.190 -15.152 -5.135 1.00 44.16 186 SER A O 1
ATOM 1415 N N . LYS A 1 187 ? -25.315 -12.913 -4.913 1.00 47.88 187 LYS A N 1
ATOM 1416 C CA . LYS A 1 187 ? -25.217 -12.610 -6.342 1.00 47.88 187 LYS A CA 1
ATOM 1417 C C . LYS A 1 187 ? -23.841 -13.082 -6.821 1.00 47.88 187 LYS A C 1
ATOM 1419 O O . LYS A 1 187 ? -22.821 -12.491 -6.477 1.00 47.88 187 LYS A O 1
ATOM 1424 N N . ALA A 1 188 ? -23.828 -14.205 -7.529 1.00 48.16 188 ALA A N 1
ATOM 1425 C CA . ALA A 1 188 ? -22.633 -14.821 -8.077 1.00 48.16 188 ALA A CA 1
ATOM 1426 C C . ALA A 1 188 ? -22.089 -13.956 -9.222 1.00 48.16 188 ALA A C 1
ATOM 1428 O O . ALA A 1 188 ? -22.857 -13.516 -10.072 1.00 48.16 188 ALA A O 1
ATOM 1429 N N . GLY A 1 189 ? -20.777 -13.708 -9.240 1.00 47.84 189 GLY A N 1
ATOM 1430 C CA . GLY A 1 189 ? -20.097 -13.161 -10.423 1.00 47.84 189 GLY A CA 1
ATOM 1431 C C . GLY A 1 189 ? -18.966 -12.170 -10.154 1.00 47.84 189 GLY A C 1
ATOM 1432 O O . GLY A 1 189 ? -18.127 -11.960 -11.024 1.00 47.84 189 GLY A O 1
ATOM 1433 N N . VAL A 1 190 ? -18.875 -11.589 -8.958 1.00 51.19 190 VAL A N 1
ATOM 1434 C CA . VAL A 1 190 ? -17.740 -10.732 -8.584 1.00 51.19 190 VAL A CA 1
ATOM 1435 C C . VAL A 1 190 ? -16.830 -11.545 -7.671 1.00 51.19 190 VAL A C 1
ATOM 1437 O O . VAL A 1 190 ? -17.305 -12.105 -6.684 1.00 51.19 190 VAL A O 1
ATOM 1440 N N . LEU A 1 191 ? -15.540 -11.653 -8.018 1.00 54.03 191 LEU A N 1
ATOM 1441 C CA . LEU A 1 191 ? -14.506 -12.157 -7.105 1.00 54.03 191 LEU A CA 1
ATOM 1442 C C . LEU A 1 191 ? -14.760 -11.565 -5.710 1.00 54.03 191 LEU A C 1
ATOM 1444 O O . LEU A 1 191 ? -15.012 -10.359 -5.638 1.00 54.03 191 LEU A O 1
ATOM 1448 N N . PRO A 1 192 ? -14.722 -12.372 -4.632 1.00 64.56 192 PRO A N 1
ATOM 1449 C CA . PRO A 1 192 ? -14.948 -11.856 -3.288 1.00 64.56 192 PRO A CA 1
ATOM 1450 C C . PRO A 1 192 ? -14.055 -10.630 -3.089 1.00 64.56 192 PRO A C 1
ATOM 1452 O O . PRO A 1 192 ? -12.867 -10.700 -3.406 1.00 64.56 192 PRO A O 1
ATOM 1455 N N . GLU A 1 193 ? -14.619 -9.507 -2.629 1.00 69.62 193 GLU A N 1
ATOM 1456 C CA . GLU A 1 193 ? -13.875 -8.245 -2.434 1.00 69.62 193 GLU A CA 1
ATOM 1457 C C . GLU A 1 193 ? -12.579 -8.475 -1.636 1.00 69.62 193 GLU A C 1
ATOM 1459 O O . GLU A 1 193 ? -11.542 -7.878 -1.923 1.00 69.62 193 GLU A O 1
ATOM 1464 N N . THR A 1 194 ? -12.603 -9.473 -0.753 1.00 78.19 194 THR A N 1
ATOM 1465 C CA . THR A 1 194 ? -11.480 -9.972 0.040 1.00 78.19 194 THR A CA 1
ATOM 1466 C C . THR A 1 194 ? -10.271 -10.428 -0.792 1.00 78.19 194 THR A C 1
ATOM 1468 O O . THR A 1 194 ? -9.140 -10.328 -0.337 1.00 78.19 194 THR A O 1
ATOM 1471 N N . GLY A 1 195 ? -10.456 -10.916 -2.022 1.00 83.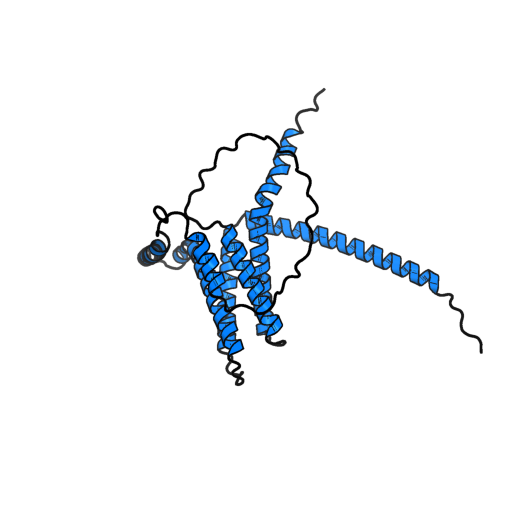50 195 GLY A N 1
ATOM 1472 C CA . GLY A 1 195 ? -9.345 -11.333 -2.887 1.00 83.50 195 GLY A CA 1
ATOM 1473 C C . GLY A 1 195 ? -8.464 -10.166 -3.345 1.00 83.50 195 GLY A C 1
ATOM 1474 O O . GLY A 1 195 ? -7.265 -10.345 -3.553 1.00 83.50 195 GLY A O 1
ATOM 1475 N N . ARG A 1 196 ? -9.036 -8.960 -3.462 1.00 84.81 196 ARG A N 1
ATOM 1476 C CA . ARG A 1 196 ? -8.300 -7.764 -3.903 1.00 84.81 196 ARG A CA 1
ATOM 1477 C C . ARG A 1 196 ? -7.375 -7.233 -2.813 1.00 84.81 196 ARG A C 1
ATOM 1479 O O . ARG A 1 196 ? -6.240 -6.875 -3.106 1.00 84.81 196 ARG A O 1
ATOM 1486 N N . SER A 1 197 ? -7.816 -7.242 -1.554 1.00 89.44 197 SER A N 1
ATOM 1487 C CA . SER A 1 197 ? -6.992 -6.775 -0.432 1.00 89.44 197 SER A CA 1
ATOM 1488 C C . SER A 1 197 ? -5.748 -7.645 -0.236 1.00 89.44 197 SER A C 1
ATOM 1490 O O . SER A 1 197 ? -4.649 -7.110 -0.090 1.00 89.44 197 SER A O 1
ATOM 1492 N N . PHE A 1 198 ? -5.874 -8.973 -0.340 1.00 90.81 198 PHE A N 1
ATOM 1493 C CA . PHE A 1 198 ? -4.716 -9.874 -0.303 1.00 90.81 198 PHE A CA 1
ATOM 1494 C C . PHE A 1 198 ? -3.746 -9.644 -1.462 1.00 90.81 198 PHE A C 1
ATOM 1496 O O . PHE A 1 198 ? -2.536 -9.731 -1.263 1.00 90.81 198 PHE A O 1
ATOM 1503 N N . PHE A 1 199 ? -4.255 -9.317 -2.652 1.00 90.25 199 PHE A N 1
ATOM 1504 C CA . PHE A 1 199 ? -3.408 -8.975 -3.790 1.00 90.25 199 PHE A CA 1
ATOM 1505 C C . PHE A 1 199 ? -2.580 -7.711 -3.520 1.00 90.25 199 PHE A C 1
ATOM 1507 O O . PHE A 1 199 ? -1.364 -7.741 -3.695 1.00 90.25 199 PHE A O 1
ATOM 1514 N N . TYR A 1 200 ? -3.186 -6.633 -3.011 1.00 91.00 200 TYR A N 1
ATOM 1515 C CA . TYR A 1 200 ? -2.438 -5.418 -2.659 1.00 91.00 200 TYR A CA 1
ATOM 1516 C C . TYR A 1 200 ? -1.420 -5.655 -1.539 1.00 91.00 200 TYR A C 1
ATOM 1518 O O . TYR A 1 200 ? -0.307 -5.133 -1.607 1.00 91.00 200 TYR A O 1
ATOM 1526 N N . LEU A 1 201 ? -1.763 -6.476 -0.540 1.00 93.88 201 LEU A N 1
ATOM 1527 C CA . LEU A 1 201 ? -0.834 -6.854 0.526 1.00 93.88 201 LEU A CA 1
ATOM 1528 C C . LEU A 1 201 ? 0.361 -7.632 -0.038 1.00 93.88 201 LEU A C 1
ATOM 1530 O O . LEU A 1 201 ? 1.505 -7.358 0.321 1.00 93.88 201 LEU A O 1
ATOM 1534 N N . TYR A 1 202 ? 0.108 -8.576 -0.946 1.00 93.12 202 TYR A N 1
ATOM 1535 C CA . TYR A 1 202 ? 1.150 -9.346 -1.619 1.00 93.12 202 TYR A CA 1
ATOM 1536 C C . TYR A 1 202 ? 2.071 -8.446 -2.448 1.00 93.12 202 TYR A C 1
ATOM 1538 O O . TYR A 1 202 ? 3.287 -8.506 -2.291 1.00 93.12 202 TYR A O 1
ATOM 1546 N N . VAL A 1 203 ? 1.512 -7.566 -3.284 1.00 90.56 203 VAL A N 1
ATOM 1547 C CA . VAL A 1 203 ? 2.310 -6.653 -4.118 1.00 90.56 203 VAL A CA 1
ATOM 1548 C C . VAL A 1 203 ? 3.104 -5.670 -3.256 1.00 90.56 203 VAL A C 1
ATOM 1550 O O . VAL A 1 203 ? 4.293 -5.467 -3.497 1.00 90.56 203 VAL A O 1
ATOM 1553 N N . GLY A 1 204 ? 2.485 -5.097 -2.222 1.00 91.88 204 GLY A N 1
ATOM 1554 C CA . GLY A 1 204 ? 3.150 -4.180 -1.298 1.00 91.88 204 GLY A CA 1
ATOM 1555 C C . GLY A 1 204 ? 4.304 -4.847 -0.548 1.00 91.88 204 GLY A C 1
ATOM 1556 O O . GLY A 1 204 ? 5.414 -4.320 -0.535 1.00 91.88 204 GLY A O 1
ATOM 1557 N N . THR A 1 205 ? 4.079 -6.040 0.011 1.00 92.69 205 THR A N 1
ATOM 1558 C CA . THR A 1 205 ? 5.127 -6.792 0.723 1.00 92.69 205 THR A CA 1
ATOM 1559 C C . THR A 1 205 ? 6.245 -7.244 -0.210 1.00 92.69 205 THR A C 1
ATOM 1561 O O . THR A 1 205 ? 7.409 -7.096 0.149 1.00 92.69 205 THR A O 1
ATOM 1564 N N . MET A 1 206 ? 5.931 -7.701 -1.427 1.00 90.19 206 MET A N 1
ATOM 1565 C CA . MET A 1 206 ? 6.945 -8.019 -2.439 1.00 90.19 206 MET A CA 1
ATOM 1566 C C . MET A 1 206 ? 7.764 -6.791 -2.842 1.00 90.19 206 MET A C 1
ATOM 1568 O O . MET A 1 206 ? 8.978 -6.898 -2.967 1.00 90.19 206 MET A O 1
ATOM 1572 N N . THR A 1 207 ? 7.137 -5.618 -2.974 1.00 88.81 207 THR A N 1
ATOM 1573 C CA . THR A 1 207 ? 7.840 -4.359 -3.284 1.00 88.81 207 THR A CA 1
ATOM 1574 C C . THR A 1 207 ? 8.823 -3.976 -2.172 1.00 88.81 207 THR A C 1
ATOM 1576 O O . THR A 1 207 ? 9.928 -3.516 -2.458 1.00 88.81 207 THR A O 1
ATOM 1579 N N . LEU A 1 208 ? 8.451 -4.194 -0.904 1.00 91.06 208 LEU A N 1
ATOM 1580 C CA . LEU A 1 208 ? 9.328 -3.945 0.247 1.00 91.06 208 LEU A CA 1
ATOM 1581 C C . LEU A 1 208 ? 10.469 -4.969 0.329 1.00 91.06 208 LEU A C 1
ATOM 1583 O O . LEU A 1 208 ? 11.631 -4.585 0.444 1.00 91.06 208 LEU A O 1
ATOM 1587 N N . LEU A 1 209 ? 10.151 -6.260 0.199 1.00 89.94 209 LEU A N 1
ATOM 1588 C CA . LEU A 1 209 ? 11.126 -7.351 0.288 1.00 89.94 209 LEU A CA 1
ATOM 1589 C C . LEU A 1 209 ? 12.137 -7.335 -0.859 1.00 89.94 209 LEU A C 1
ATOM 1591 O O . LEU A 1 209 ? 13.321 -7.573 -0.636 1.00 89.94 209 LEU A O 1
ATOM 1595 N N . ALA A 1 210 ? 11.689 -7.040 -2.081 1.00 84.25 210 ALA A N 1
ATOM 1596 C CA . ALA A 1 210 ? 12.569 -6.978 -3.242 1.00 84.25 210 ALA A CA 1
ATOM 1597 C C . ALA A 1 210 ? 13.639 -5.889 -3.090 1.00 84.25 210 ALA A C 1
ATOM 1599 O O . ALA A 1 210 ? 14.730 -6.041 -3.631 1.00 84.25 210 ALA A O 1
ATOM 1600 N N . ARG A 1 211 ? 13.350 -4.810 -2.347 1.00 75.69 211 ARG A N 1
ATOM 1601 C CA . ARG A 1 211 ? 14.260 -3.668 -2.207 1.00 75.69 211 ARG A CA 1
ATOM 1602 C C . ARG A 1 211 ? 15.191 -3.718 -1.016 1.00 75.69 211 ARG A C 1
ATOM 1604 O O . ARG A 1 211 ? 16.336 -3.308 -1.179 1.00 75.69 211 ARG A O 1
ATOM 1611 N N . ASP A 1 212 ? 14.76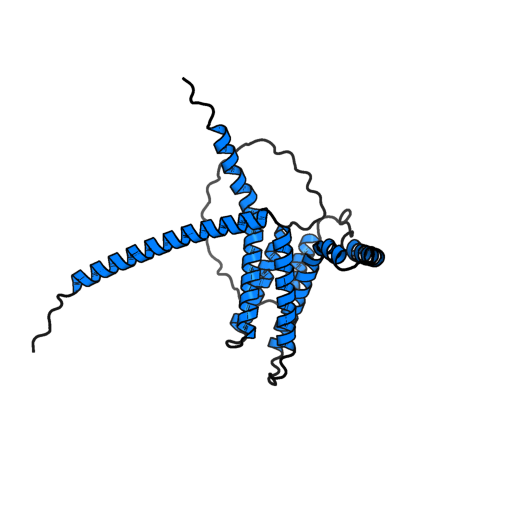2 -4.271 0.118 1.00 81.88 212 ASP A N 1
ATOM 1612 C CA . ASP A 1 212 ? 15.682 -4.509 1.242 1.00 81.88 212 ASP A CA 1
ATOM 1613 C C . ASP A 1 212 ? 16.870 -5.399 0.823 1.00 81.88 212 ASP A C 1
ATOM 1615 O O . ASP A 1 212 ? 17.929 -5.365 1.445 1.00 81.88 212 ASP A O 1
ATOM 1619 N N . TRP A 1 213 ? 16.710 -6.169 -0.258 1.00 76.31 213 TRP A N 1
ATOM 1620 C CA . TRP A 1 213 ? 17.734 -7.068 -0.774 1.00 76.31 213 TRP A CA 1
ATOM 1621 C C . TRP A 1 213 ? 18.644 -6.465 -1.856 1.00 76.31 213 TRP A C 1
ATOM 1623 O O . TRP A 1 213 ? 19.730 -7.002 -2.066 1.00 76.31 213 TRP A O 1
ATOM 1633 N N . LEU A 1 214 ? 18.225 -5.412 -2.575 1.00 67.38 214 LEU A N 1
ATOM 1634 C CA . LEU A 1 214 ? 18.857 -5.079 -3.859 1.00 67.38 214 LEU A CA 1
ATOM 1635 C C . LEU A 1 214 ? 19.894 -3.955 -3.800 1.00 67.38 214 LEU A C 1
ATOM 1637 O O . LEU A 1 214 ? 20.984 -4.192 -4.294 1.00 67.38 214 LEU A O 1
ATOM 1641 N N . LEU A 1 215 ? 19.646 -2.798 -3.174 1.00 61.16 215 LEU A N 1
ATOM 1642 C CA . LEU A 1 215 ? 20.680 -1.761 -2.997 1.00 61.16 215 LEU A CA 1
ATOM 1643 C C . LEU A 1 215 ? 20.262 -0.710 -1.948 1.00 61.16 215 LEU A C 1
ATOM 1645 O O . LEU A 1 215 ? 19.168 -0.155 -2.040 1.00 61.16 215 LEU A O 1
ATOM 1649 N N . PRO A 1 216 ? 21.121 -0.380 -0.970 1.00 74.75 216 PRO A N 1
ATOM 1650 C CA . PRO A 1 216 ? 20.913 0.766 -0.095 1.00 74.75 216 PRO A CA 1
ATOM 1651 C C . PRO A 1 216 ? 21.496 2.044 -0.723 1.00 74.75 216 PRO A C 1
ATOM 1653 O O . PRO A 1 216 ? 22.714 2.164 -0.832 1.00 74.75 216 PRO A O 1
ATOM 1656 N N . GLY A 1 217 ? 20.662 3.039 -1.060 1.00 74.19 217 GLY A N 1
ATOM 1657 C CA . GLY A 1 217 ? 21.147 4.430 -1.133 1.00 74.19 217 GLY A CA 1
ATOM 1658 C C . GLY A 1 217 ? 20.535 5.385 -2.161 1.00 74.19 217 GLY A C 1
ATOM 1659 O O . GLY A 1 217 ? 20.948 6.543 -2.189 1.00 74.19 217 GLY A O 1
ATOM 1660 N N . GLY A 1 218 ? 19.573 4.977 -2.991 1.00 84.75 218 GLY A N 1
ATOM 1661 C CA . GLY A 1 218 ? 18.970 5.863 -3.991 1.00 84.75 218 GLY A CA 1
ATOM 1662 C C . GLY A 1 218 ? 17.789 6.690 -3.468 1.00 84.75 218 GLY A C 1
ATOM 1663 O O . GLY A 1 218 ? 16.994 6.239 -2.646 1.00 84.75 218 GLY A O 1
ATOM 1664 N N . ILE A 1 219 ? 17.574 7.892 -4.018 1.00 86.75 219 ILE A N 1
ATOM 1665 C CA . ILE A 1 219 ? 16.343 8.660 -3.745 1.00 86.75 219 ILE A CA 1
ATOM 1666 C C . ILE A 1 219 ? 15.090 7.939 -4.270 1.00 86.75 219 ILE A C 1
ATOM 1668 O O . ILE A 1 219 ? 14.029 7.980 -3.650 1.00 86.75 219 ILE A O 1
ATOM 1672 N N . LEU A 1 220 ? 15.228 7.201 -5.376 1.00 82.69 220 LEU A N 1
ATOM 1673 C CA . LEU A 1 220 ? 14.173 6.339 -5.904 1.00 82.69 220 LEU A CA 1
ATOM 1674 C C . LEU A 1 220 ? 13.824 5.211 -4.922 1.00 82.69 220 LEU A C 1
ATOM 1676 O O . LEU A 1 220 ? 12.662 4.803 -4.882 1.00 82.69 220 LEU A O 1
ATOM 1680 N N . ASP A 1 221 ? 14.784 4.738 -4.112 1.00 84.19 221 ASP A N 1
ATOM 1681 C CA . ASP A 1 221 ? 14.588 3.731 -3.052 1.00 84.19 221 ASP A CA 1
ATOM 1682 C C . ASP A 1 221 ? 13.591 4.189 -2.010 1.00 84.19 221 ASP A C 1
ATOM 1684 O O . ASP A 1 221 ? 12.627 3.477 -1.712 1.00 84.19 221 ASP A O 1
ATOM 1688 N N . PHE A 1 222 ? 13.767 5.424 -1.558 1.00 88.19 222 PHE A N 1
ATOM 1689 C CA . PHE A 1 222 ? 12.866 6.063 -0.618 1.00 88.19 222 PHE A CA 1
ATOM 1690 C C . PHE A 1 222 ? 11.431 6.144 -1.156 1.00 88.19 222 PHE A C 1
ATOM 1692 O O . PHE A 1 222 ? 10.496 5.737 -0.463 1.00 88.19 222 PHE A O 1
ATOM 1699 N N . PHE A 1 223 ? 11.245 6.582 -2.406 1.00 88.31 223 PHE A N 1
ATOM 1700 C CA . PHE A 1 223 ? 9.908 6.707 -2.995 1.00 88.31 223 PHE A CA 1
ATOM 1701 C C . PHE A 1 223 ? 9.191 5.363 -3.138 1.00 88.31 223 PHE A C 1
ATOM 1703 O O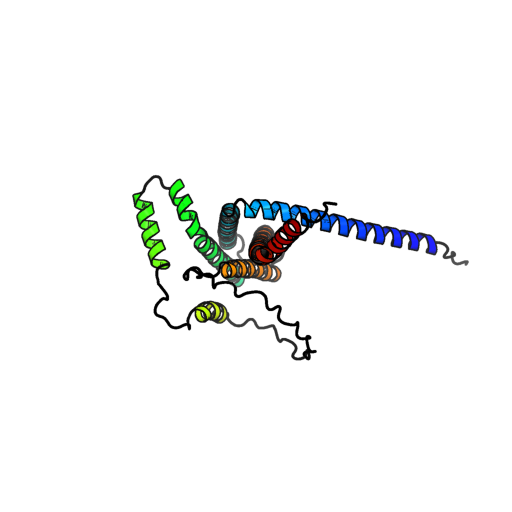 . PHE A 1 223 ? 8.059 5.243 -2.666 1.00 88.31 223 PHE A O 1
ATOM 1710 N N . ASN A 1 224 ? 9.821 4.320 -3.699 1.00 86.62 224 ASN A N 1
ATOM 1711 C CA . ASN A 1 224 ? 9.098 3.041 -3.808 1.00 86.62 224 ASN A CA 1
ATOM 1712 C C . ASN A 1 224 ? 8.908 2.367 -2.445 1.00 86.62 224 ASN A C 1
ATOM 1714 O O . ASN A 1 224 ? 7.939 1.630 -2.280 1.00 86.62 224 ASN A O 1
ATOM 1718 N N . ARG A 1 225 ? 9.758 2.645 -1.443 1.00 90.06 225 ARG A N 1
ATOM 1719 C CA . ARG A 1 225 ? 9.513 2.194 -0.064 1.00 90.06 225 ARG A CA 1
ATOM 1720 C C . ARG A 1 225 ? 8.252 2.836 0.507 1.00 90.06 225 ARG A C 1
ATOM 1722 O O . ARG A 1 225 ? 7.422 2.130 1.075 1.00 90.06 225 ARG A O 1
ATOM 1729 N N . ILE A 1 226 ? 8.074 4.145 0.314 1.00 91.94 226 ILE A N 1
ATOM 1730 C CA . ILE A 1 226 ? 6.845 4.846 0.711 1.00 91.94 226 ILE A CA 1
ATOM 1731 C C . ILE A 1 226 ? 5.632 4.250 -0.006 1.00 91.94 226 ILE A C 1
ATOM 1733 O O . ILE A 1 226 ? 4.628 3.967 0.645 1.00 91.94 226 ILE A O 1
ATOM 1737 N N . ILE A 1 227 ? 5.723 4.009 -1.316 1.00 91.00 227 ILE A N 1
ATOM 1738 C CA . ILE A 1 227 ? 4.621 3.431 -2.098 1.00 91.00 227 ILE A CA 1
ATOM 1739 C C . ILE A 1 227 ? 4.293 2.009 -1.622 1.00 91.00 227 ILE A C 1
ATOM 1741 O O . ILE A 1 227 ? 3.122 1.689 -1.427 1.00 91.00 227 ILE A O 1
ATOM 1745 N N . GLY A 1 228 ? 5.300 1.171 -1.366 1.00 90.94 228 GLY A N 1
ATOM 1746 C CA . GLY A 1 228 ? 5.116 -0.180 -0.830 1.00 90.94 228 GLY A CA 1
ATOM 1747 C C . GLY A 1 228 ? 4.438 -0.181 0.543 1.00 90.94 228 GLY A C 1
ATOM 1748 O O . GLY A 1 228 ? 3.495 -0.944 0.764 1.00 90.94 228 GLY A O 1
ATOM 1749 N N . ILE A 1 229 ? 4.849 0.721 1.444 1.00 93.75 229 ILE A N 1
ATOM 1750 C CA . ILE A 1 229 ? 4.185 0.924 2.742 1.00 93.75 229 ILE A CA 1
ATOM 1751 C C . ILE A 1 229 ? 2.741 1.390 2.532 1.00 93.75 229 ILE A C 1
ATOM 1753 O O . ILE A 1 229 ? 1.835 0.833 3.149 1.00 93.75 229 ILE A O 1
ATOM 1757 N N . ALA A 1 230 ? 2.504 2.357 1.644 1.00 91.38 230 ALA A N 1
ATOM 1758 C CA . ALA A 1 230 ? 1.164 2.859 1.351 1.00 91.38 230 ALA A CA 1
ATOM 1759 C C . ALA A 1 230 ? 0.239 1.748 0.826 1.00 91.38 230 ALA A C 1
ATOM 1761 O O . ALA A 1 230 ? -0.891 1.632 1.295 1.00 91.38 230 ALA A O 1
ATOM 1762 N N . LEU A 1 231 ? 0.723 0.880 -0.073 1.00 90.06 231 LEU A N 1
ATOM 1763 C CA . LEU A 1 231 ? -0.019 -0.289 -0.560 1.00 90.06 231 LEU A CA 1
ATOM 1764 C C . LEU A 1 231 ? -0.327 -1.287 0.563 1.00 90.06 231 LEU A C 1
ATOM 1766 O O . LEU A 1 231 ? -1.454 -1.775 0.651 1.00 90.06 231 LEU A O 1
ATOM 1770 N N . CYS A 1 232 ? 0.631 -1.552 1.457 1.00 93.94 232 CYS A N 1
ATOM 1771 C CA . CYS A 1 232 ? 0.409 -2.423 2.614 1.00 93.94 232 CYS A CA 1
ATOM 1772 C C . CYS A 1 232 ? -0.643 -1.843 3.569 1.00 93.94 232 CYS A C 1
ATOM 1774 O O . CYS A 1 232 ? -1.539 -2.559 4.011 1.00 93.94 232 CYS A O 1
ATOM 1776 N N . VAL A 1 233 ? -0.566 -0.544 3.868 1.00 91.44 233 VAL A N 1
ATOM 1777 C CA . VAL A 1 233 ? -1.532 0.142 4.737 1.00 91.44 233 VAL A CA 1
ATOM 1778 C C . VAL A 1 233 ? -2.921 0.145 4.100 1.00 91.44 233 VAL A C 1
ATOM 1780 O O . VAL A 1 233 ? -3.889 -0.196 4.775 1.00 91.44 233 VAL A O 1
ATOM 1783 N N . LEU A 1 234 ? -3.033 0.444 2.802 1.00 89.38 234 LEU A N 1
ATOM 1784 C CA . LEU A 1 234 ? -4.299 0.373 2.062 1.00 89.38 234 LEU A CA 1
ATOM 1785 C C . LEU A 1 234 ? -4.902 -1.037 2.105 1.00 89.38 234 LEU A C 1
ATOM 1787 O O . LEU A 1 234 ? -6.094 -1.188 2.373 1.00 89.38 234 LEU A O 1
ATOM 1791 N N . ALA A 1 235 ? -4.083 -2.072 1.906 1.00 91.94 235 ALA A N 1
ATOM 1792 C CA . ALA A 1 235 ? -4.521 -3.461 1.985 1.00 91.94 235 ALA A CA 1
ATOM 1793 C C . ALA A 1 235 ? -5.037 -3.828 3.385 1.00 91.94 235 ALA A C 1
ATOM 1795 O O . ALA A 1 235 ? -6.104 -4.432 3.515 1.00 91.94 235 ALA A O 1
ATOM 1796 N N . MET A 1 236 ? -4.316 -3.416 4.433 1.00 91.12 236 MET A N 1
ATOM 1797 C CA . MET A 1 236 ? -4.721 -3.624 5.825 1.00 91.12 236 MET A CA 1
ATOM 1798 C C . MET A 1 236 ? -5.999 -2.859 6.169 1.00 91.12 236 MET A C 1
ATOM 1800 O O . MET A 1 236 ? -6.842 -3.401 6.874 1.00 91.12 236 MET A O 1
ATOM 1804 N N . LEU A 1 237 ? -6.189 -1.645 5.644 1.00 88.12 237 LEU A N 1
ATOM 1805 C CA . LEU A 1 237 ? -7.424 -0.872 5.814 1.00 88.12 237 LEU A CA 1
ATOM 1806 C C . LEU A 1 237 ? -8.623 -1.563 5.154 1.00 88.12 237 LEU A C 1
ATOM 1808 O O . LEU A 1 237 ? -9.685 -1.660 5.770 1.00 88.12 237 LEU A O 1
ATOM 1812 N N . MET A 1 238 ? -8.460 -2.087 3.935 1.00 87.75 238 MET A N 1
ATOM 1813 C CA . MET A 1 238 ? -9.513 -2.859 3.264 1.00 87.75 238 MET A CA 1
ATOM 1814 C C . MET A 1 238 ? -9.844 -4.141 4.036 1.00 87.75 238 MET A C 1
ATOM 1816 O O . MET A 1 238 ? -11.013 -4.431 4.278 1.00 87.75 238 MET A O 1
ATOM 1820 N N . LEU A 1 239 ? -8.821 -4.871 4.491 1.00 89.19 239 LEU A N 1
ATOM 1821 C CA . LEU A 1 239 ? -9.005 -6.093 5.272 1.00 89.19 239 LEU A CA 1
ATOM 1822 C C . LEU A 1 239 ? -9.671 -5.806 6.626 1.00 89.19 239 LEU A C 1
ATOM 1824 O O . LEU A 1 239 ? -10.591 -6.517 7.024 1.00 89.19 239 LEU A O 1
ATOM 1828 N N . ALA A 1 240 ? -9.249 -4.739 7.306 1.00 87.12 240 ALA A N 1
ATOM 1829 C CA . ALA A 1 240 ? -9.844 -4.290 8.557 1.00 87.12 240 ALA A CA 1
ATOM 1830 C C . ALA A 1 240 ? -11.310 -3.896 8.364 1.00 87.12 240 ALA A C 1
ATOM 1832 O O . ALA A 1 240 ? -12.130 -4.233 9.209 1.00 87.12 240 ALA A O 1
ATOM 1833 N N . ARG A 1 241 ? -11.679 -3.251 7.250 1.00 84.25 241 ARG A N 1
ATOM 1834 C CA . ARG A 1 241 ? -13.085 -2.941 6.949 1.00 84.25 241 ARG A CA 1
ATOM 1835 C C . ARG A 1 241 ? -13.928 -4.211 6.848 1.00 84.25 241 ARG A C 1
ATOM 1837 O O . ARG A 1 241 ? -14.978 -4.296 7.485 1.00 84.25 241 ARG A O 1
ATOM 1844 N N . ASP A 1 242 ? -13.446 -5.193 6.094 1.00 84.88 242 ASP A N 1
ATOM 1845 C CA . ASP A 1 242 ? -14.160 -6.453 5.868 1.00 84.88 242 ASP A CA 1
ATOM 1846 C C . ASP A 1 242 ? -14.280 -7.283 7.156 1.00 84.88 242 ASP A C 1
ATOM 1848 O O . ASP A 1 242 ? -15.308 -7.917 7.403 1.00 84.88 242 ASP A O 1
ATOM 1852 N N . TRP A 1 243 ? -13.250 -7.252 8.007 1.00 85.12 243 TRP A N 1
ATOM 1853 C CA . TRP A 1 243 ? -13.205 -8.007 9.262 1.00 85.12 243 TRP A CA 1
ATOM 1854 C C . TRP A 1 243 ? -13.903 -7.302 10.431 1.00 85.12 243 TRP A C 1
ATOM 1856 O O . TRP A 1 243 ? -14.465 -7.975 11.296 1.00 85.12 243 TRP A O 1
ATOM 1866 N N . CYS A 1 244 ? -13.905 -5.967 10.472 1.00 77.50 244 CYS A N 1
ATOM 1867 C CA . CYS A 1 244 ? -14.530 -5.196 11.551 1.00 77.50 244 CYS A CA 1
ATOM 1868 C C . CYS A 1 244 ? -16.032 -4.981 11.348 1.00 77.50 244 CYS A C 1
ATOM 1870 O O . CYS A 1 244 ? -16.737 -4.795 12.338 1.00 77.50 244 CYS A O 1
ATOM 1872 N N . ALA A 1 245 ? -16.553 -5.064 10.118 1.00 76.25 245 ALA A N 1
ATOM 1873 C CA . ALA A 1 245 ? -17.991 -4.964 9.853 1.00 76.25 245 ALA A CA 1
ATOM 1874 C C . ALA A 1 245 ? -18.868 -5.871 10.758 1.00 76.25 245 ALA A C 1
ATOM 1876 O O . ALA A 1 245 ? -19.838 -5.372 11.334 1.00 76.25 245 ALA A O 1
ATOM 1877 N N . PRO A 1 246 ? -18.552 -7.167 10.972 1.00 74.81 246 PRO A N 1
ATOM 1878 C CA . PRO A 1 246 ? -19.336 -8.018 11.874 1.00 74.81 246 PRO A CA 1
ATOM 1879 C C . PRO A 1 246 ? -19.138 -7.723 13.371 1.00 74.81 246 PRO A C 1
ATOM 1881 O O . PRO A 1 246 ? -20.007 -8.079 14.168 1.00 74.81 246 PRO A O 1
ATOM 1884 N N . LEU A 1 247 ? -18.023 -7.101 13.770 1.00 70.94 247 LEU A N 1
ATOM 1885 C CA . LEU A 1 247 ? -17.723 -6.791 15.174 1.00 70.94 247 LEU A CA 1
ATOM 1886 C C . LEU A 1 247 ? -18.377 -5.473 15.611 1.00 70.94 247 LEU A C 1
ATOM 1888 O O . LEU A 1 247 ? -19.015 -5.436 16.660 1.00 70.94 247 LEU A O 1
ATOM 1892 N N . CYS A 1 248 ? -18.314 -4.426 14.783 1.00 66.06 248 CYS A N 1
ATOM 1893 C CA . CYS A 1 248 ? -18.860 -3.107 15.119 1.00 66.06 248 CYS A CA 1
ATOM 1894 C C . CYS A 1 248 ? -20.395 -3.084 15.217 1.00 66.06 248 CYS A C 1
ATOM 1896 O O . CYS A 1 248 ? -20.946 -2.333 16.016 1.00 66.06 248 CYS A O 1
ATOM 1898 N N . CYS A 1 249 ? -21.113 -3.926 14.468 1.00 62.28 249 CYS A N 1
ATOM 1899 C CA . CYS A 1 249 ? -22.579 -3.964 14.548 1.00 62.28 249 CYS A CA 1
ATOM 1900 C C . CYS A 1 249 ? -23.123 -4.711 15.777 1.00 62.28 249 CYS A C 1
ATOM 1902 O O . CYS A 1 249 ? -24.328 -4.655 16.029 1.00 62.28 249 CYS A O 1
ATOM 1904 N N . LYS A 1 250 ? -22.281 -5.428 16.535 1.00 63.22 250 LYS A N 1
ATOM 1905 C CA . LYS A 1 250 ? -22.759 -6.259 17.648 1.00 63.22 250 LYS A CA 1
ATOM 1906 C C . LYS A 1 250 ? -23.033 -5.456 18.922 1.00 63.22 250 LYS A C 1
ATOM 1908 O O . LYS A 1 250 ? -23.943 -5.817 19.664 1.00 63.22 250 LYS A O 1
ATOM 1913 N N . ASP A 1 251 ? -22.330 -4.344 19.131 1.00 62.97 251 ASP A N 1
ATOM 1914 C CA . ASP A 1 251 ? -22.468 -3.548 20.357 1.00 62.97 251 ASP A CA 1
ATOM 1915 C C . ASP A 1 251 ? -23.616 -2.527 20.292 1.00 62.97 251 ASP A C 1
ATOM 1917 O O . ASP A 1 251 ? -24.310 -2.328 21.291 1.00 62.97 251 ASP A O 1
ATOM 1921 N N . SER A 1 252 ? -23.928 -1.964 19.116 1.00 57.94 252 SER A N 1
ATOM 1922 C CA . SER A 1 252 ? -25.077 -1.050 18.977 1.00 57.94 252 SER A CA 1
ATOM 1923 C C . SER A 1 252 ? -26.431 -1.733 19.205 1.00 57.94 252 SER A C 1
ATOM 1925 O O . SER A 1 252 ? -27.358 -1.085 19.683 1.00 57.94 252 SER A O 1
ATOM 1927 N N . TYR A 1 253 ? -26.562 -3.035 18.921 1.00 59.25 253 TYR A N 1
ATOM 1928 C CA . TYR A 1 253 ? -27.814 -3.765 19.168 1.00 59.25 253 TYR A CA 1
ATOM 1929 C C . TYR A 1 253 ? -28.056 -4.032 20.662 1.00 59.25 253 TYR A C 1
ATOM 1931 O O . TYR A 1 253 ? -29.201 -4.049 21.107 1.00 59.25 253 TYR A O 1
ATOM 1939 N N . ASN A 1 254 ? -26.989 -4.203 21.449 1.00 61.62 254 ASN A N 1
ATOM 1940 C CA . ASN A 1 254 ? -27.108 -4.455 22.886 1.00 61.62 254 ASN A CA 1
ATOM 1941 C C . ASN A 1 254 ? -27.431 -3.181 23.677 1.00 61.62 254 ASN A C 1
ATOM 1943 O O . ASN A 1 254 ? -28.150 -3.260 24.672 1.00 61.62 254 ASN A O 1
ATOM 1947 N N . GLN A 1 255 ? -26.976 -2.004 23.230 1.00 58.22 255 GLN A N 1
ATOM 1948 C CA . GLN A 1 255 ? -27.320 -0.753 23.916 1.00 58.22 255 GLN A CA 1
ATOM 1949 C C . GLN A 1 255 ? -28.793 -0.350 23.755 1.00 58.22 255 GLN A C 1
ATOM 1951 O O . GLN A 1 255 ? -29.364 0.210 24.687 1.00 58.22 255 GLN A O 1
ATOM 1956 N N . MET A 1 256 ? -29.451 -0.687 22.641 1.00 55.56 256 MET A N 1
ATOM 1957 C CA . MET A 1 256 ? -30.880 -0.374 22.466 1.00 55.56 256 MET A CA 1
ATOM 1958 C C . MET A 1 256 ? -31.809 -1.294 23.277 1.00 55.56 256 MET A C 1
ATOM 1960 O O . MET A 1 256 ? -32.966 -0.950 23.497 1.00 55.56 256 MET A O 1
ATOM 1964 N N . GLY A 1 257 ? -31.317 -2.449 23.743 1.00 59.06 257 GLY A N 1
ATOM 1965 C CA . GLY A 1 257 ? -32.105 -3.417 24.515 1.00 59.06 257 GLY A CA 1
ATOM 1966 C C . GLY A 1 257 ? -32.091 -3.213 26.033 1.00 59.06 257 GLY A C 1
ATOM 1967 O O . GLY A 1 257 ? -32.875 -3.853 26.726 1.00 59.06 257 GLY A O 1
ATOM 1968 N N . SER A 1 258 ? -31.219 -2.348 26.566 1.00 61.16 258 SER A N 1
ATOM 1969 C CA . SER A 1 258 ? -31.013 -2.204 28.019 1.00 61.16 258 SER A CA 1
ATOM 1970 C C . SER A 1 258 ? -31.678 -0.963 28.638 1.00 61.16 258 SER A C 1
ATOM 1972 O O . SER A 1 258 ? -31.477 -0.698 29.822 1.00 61.16 258 SER A O 1
ATOM 1974 N N . GLY A 1 259 ? -32.451 -0.191 27.865 1.00 57.12 259 GLY A N 1
ATOM 1975 C CA . GLY A 1 259 ? -33.026 1.091 28.302 1.00 57.12 259 GLY A CA 1
ATOM 1976 C C . GLY A 1 259 ? -34.479 1.063 28.795 1.00 57.12 259 GLY A C 1
ATOM 1977 O O . GLY A 1 259 ? -34.973 2.089 29.246 1.00 57.12 259 GLY A O 1
ATOM 1978 N N . SER A 1 260 ? -35.189 -0.065 28.726 1.00 57.09 260 SER A N 1
ATOM 1979 C CA . SER A 1 260 ? -36.641 -0.132 28.979 1.00 57.09 260 SER A CA 1
ATOM 1980 C C . SER A 1 260 ? -37.010 -0.905 30.253 1.00 57.09 260 SER A C 1
ATOM 1982 O O . SER A 1 260 ? -37.895 -1.756 30.231 1.00 57.09 260 SER A O 1
ATOM 1984 N N . GLY A 1 261 ? -36.326 -0.626 31.368 1.00 59.31 261 GLY A N 1
ATOM 1985 C CA . GLY A 1 261 ? -36.547 -1.346 32.631 1.00 59.31 261 GLY A CA 1
ATOM 1986 C C . GLY A 1 261 ? -36.318 -0.556 33.919 1.00 59.31 261 GLY A C 1
ATOM 1987 O O . GLY A 1 261 ? -36.062 -1.175 34.942 1.00 59.31 261 GLY A O 1
ATOM 1988 N N . SER A 1 262 ? -36.388 0.778 33.891 1.00 54.78 262 SER A N 1
ATOM 1989 C CA . SER A 1 262 ? -36.454 1.581 35.121 1.00 54.78 262 SER A CA 1
ATOM 1990 C C . SER A 1 262 ? -37.646 2.531 35.046 1.00 54.78 262 SER A C 1
ATOM 1992 O O . SER A 1 262 ? -37.527 3.723 34.768 1.00 54.78 262 SER A O 1
ATOM 1994 N N . GLN A 1 263 ? -38.828 1.946 35.211 1.00 50.72 263 GLN A N 1
ATOM 1995 C CA . GLN A 1 263 ? -39.965 2.622 35.813 1.00 50.72 263 GLN A CA 1
ATOM 1996 C C . GLN A 1 263 ? -40.403 1.787 37.014 1.00 50.72 263 GLN A C 1
ATOM 1998 O O . GLN A 1 263 ? -40.476 0.561 36.909 1.00 50.72 263 GLN A O 1
ATOM 2003 N N . VAL A 1 264 ? -40.757 2.526 38.069 1.00 52.62 264 VAL A N 1
ATOM 2004 C CA . VAL A 1 264 ? -41.254 2.150 39.403 1.00 52.62 264 VAL A CA 1
ATOM 2005 C C . VAL A 1 264 ? -40.175 1.994 40.470 1.00 52.62 264 VAL A C 1
ATOM 2007 O O . VAL A 1 264 ? -39.473 0.964 40.497 1.00 52.62 264 VAL A O 1
#

Foldseek 3Di:
DDDDDDPPPPVVVVVVVVVVVVVVVVVVVVVVVVVVVLVVVLVVCVVCVVVLLVLQLVLLVLQLVLLVVQLPVVVCPPCPVLSNVLSVVSNVLSVVSNVVSCVVCLVVCVVPDPDVVVSVVVCVVVVVVQPPDPPPDDPDPPVVVVVVVVVPDPDPDDDPDDPDDDDDDDDDDDDDPDDDDDPDPPPPRDDPLLVVLVSLLVSLVCLCVVLVPDDPDDPSSVVSPVSSVVSNVSSVSSVCCVVCVVVVVPVVVVVVVPPPPDDD